Protein AF-A0A522RTT5-F1 (afdb_monomer)

Radius of gyration: 25.79 Å; Cα contacts (8 Å, |Δi|>4): 504; chains: 1; bounding box: 68×40×79 Å

pLDDT: mean 83.61, std 16.22, range [38.5, 98.62]

Secondary structure (DSSP, 8-state):
--HHHHHHHHHHHHHHHHHHHHHHTSPP---PPEEEEEEETTEEEEEEEEEEE---TTSPTT-EEEEEEEEEEEETTTEEEEEEEEPPP--PPPGGGTTSSS-TTSTTS-TT-EEEE-BS--TTTTTEEEE--EE-TT------SS-----SSS-SS-EEEEETTS-EEEEEEEEEEPTTTTSTT--EEEEEEEEEEEPTTS-EEEPSS--EEEEE-PPP-THHHHHHHHHHHHHHHHHHHHHHHHH--

Structure (mmCIF, N/CA/C/O backbone):
data_AF-A0A522RTT5-F1
#
_entry.id   AF-A0A522RTT5-F1
#
loop_
_atom_site.group_PDB
_atom_site.id
_atom_site.type_symbol
_atom_site.label_atom_id
_atom_site.label_alt_id
_atom_site.label_comp_id
_atom_site.label_asym_id
_atom_site.label_entity_id
_atom_site.label_seq_id
_atom_site.pdbx_PDB_ins_code
_atom_site.Cartn_x
_atom_site.Cartn_y
_atom_site.Cartn_z
_atom_site.occupancy
_atom_site.B_iso_or_equiv
_atom_site.auth_seq_id
_atom_site.auth_comp_id
_atom_site.auth_asym_id
_atom_site.auth_atom_id
_atom_site.pdbx_PDB_model_num
ATOM 1 N N . MET A 1 1 ? -42.731 -17.373 58.288 1.00 46.84 1 MET A N 1
ATOM 2 C CA . MET A 1 1 ? -41.532 -17.619 57.449 1.00 46.84 1 MET A CA 1
ATOM 3 C C . MET A 1 1 ? -41.269 -16.367 56.613 1.00 46.84 1 MET A C 1
ATOM 5 O O . MET A 1 1 ? -42.202 -15.828 56.041 1.00 46.84 1 MET A O 1
ATOM 9 N N . ASN A 1 2 ? -40.057 -15.819 56.685 1.00 42.41 2 ASN A N 1
ATOM 10 C CA . ASN A 1 2 ? -39.774 -14.382 56.558 1.00 42.41 2 ASN A CA 1
ATOM 11 C C . ASN A 1 2 ? -39.597 -13.925 55.087 1.00 42.41 2 ASN A C 1
ATOM 13 O O . ASN A 1 2 ? -38.572 -14.208 54.464 1.00 42.41 2 ASN A O 1
ATOM 17 N N . THR A 1 3 ? -40.577 -13.201 54.539 1.00 48.44 3 THR A N 1
ATOM 18 C CA . THR A 1 3 ? -40.687 -12.755 53.129 1.00 48.44 3 THR A CA 1
ATOM 19 C C . THR A 1 3 ? -39.472 -11.958 52.635 1.00 48.44 3 THR A C 1
ATOM 21 O O . THR A 1 3 ? -39.126 -12.010 51.457 1.00 48.44 3 THR A O 1
ATOM 24 N N . LYS A 1 4 ? -38.749 -11.291 53.547 1.00 42.38 4 LYS A N 1
ATOM 25 C CA . LYS A 1 4 ? -37.523 -10.531 53.243 1.00 42.38 4 LYS A CA 1
ATOM 26 C C . LYS A 1 4 ? -36.346 -11.405 52.785 1.00 42.38 4 LYS A C 1
ATOM 28 O O . LYS A 1 4 ? -35.563 -10.961 51.951 1.00 42.38 4 LYS A O 1
ATOM 33 N N . LYS A 1 5 ? -36.228 -12.652 53.268 1.00 38.50 5 LYS A N 1
ATOM 34 C CA . LYS A 1 5 ? -35.134 -13.562 52.860 1.00 38.50 5 LYS A CA 1
ATOM 35 C C . LYS A 1 5 ? -35.299 -14.085 51.428 1.00 38.50 5 LYS A C 1
ATOM 37 O O . LYS A 1 5 ? -34.298 -14.386 50.788 1.00 38.50 5 LYS A O 1
ATOM 42 N N . ARG A 1 6 ? -36.539 -14.149 50.924 1.00 39.19 6 ARG A N 1
ATOM 43 C CA . ARG A 1 6 ? -36.883 -14.688 49.595 1.00 39.19 6 ARG A CA 1
ATOM 44 C C . ARG A 1 6 ? -36.575 -13.706 48.455 1.00 39.19 6 ARG A C 1
ATOM 46 O O . ARG A 1 6 ? -36.166 -14.125 47.381 1.00 39.19 6 ARG A O 1
ATOM 53 N N . LEU A 1 7 ? -36.703 -12.400 48.715 1.00 41.75 7 LEU A N 1
ATOM 54 C CA . LEU A 1 7 ? -36.362 -11.343 47.753 1.00 41.75 7 LEU A CA 1
ATOM 55 C C . LEU A 1 7 ? -34.848 -11.198 47.542 1.00 41.75 7 LEU A C 1
ATOM 57 O O . LEU A 1 7 ? -34.413 -11.053 46.405 1.00 41.75 7 LEU A O 1
ATOM 61 N N . LEU A 1 8 ? -34.041 -11.285 48.609 1.00 45.03 8 LEU A N 1
ATOM 62 C CA . LEU A 1 8 ? -32.579 -11.163 48.507 1.00 45.03 8 LEU A CA 1
ATOM 63 C C . LEU A 1 8 ? -31.944 -12.300 47.689 1.00 45.03 8 LEU A C 1
ATOM 65 O O . LEU A 1 8 ? -31.009 -12.058 46.928 1.00 45.03 8 LEU A O 1
ATOM 69 N N . THR A 1 9 ? -32.474 -13.519 47.813 1.00 48.00 9 THR A N 1
ATOM 70 C CA . THR A 1 9 ? -31.978 -14.701 47.090 1.00 48.00 9 THR A CA 1
ATOM 71 C C . THR A 1 9 ? -32.324 -14.654 45.602 1.00 48.00 9 THR A C 1
ATOM 73 O O . THR A 1 9 ? -31.486 -15.011 44.780 1.00 48.00 9 THR A O 1
ATOM 76 N N . GLN A 1 10 ? -33.500 -14.138 45.225 1.00 47.88 10 GLN A N 1
ATOM 77 C CA . GLN A 1 10 ? -33.883 -14.008 43.812 1.00 47.88 10 GLN A CA 1
ATOM 78 C C . GLN A 1 10 ? -33.069 -12.947 43.057 1.00 47.88 10 GLN A C 1
ATOM 80 O O . GLN A 1 10 ? -32.668 -13.193 41.921 1.00 47.88 10 GLN A O 1
ATOM 85 N N . THR A 1 11 ? -32.754 -11.798 43.669 1.00 50.50 11 THR A N 1
ATOM 86 C CA . THR A 1 11 ? -31.884 -10.795 43.021 1.00 50.50 11 THR A CA 1
ATOM 87 C C . THR A 1 11 ? -30.430 -11.244 42.899 1.00 50.50 11 THR A C 1
ATOM 89 O O . THR A 1 11 ? -29.783 -10.889 41.919 1.00 50.50 11 THR A O 1
ATOM 92 N N . GLY A 1 12 ? -29.920 -12.033 43.851 1.00 50.78 12 GLY A N 1
ATOM 93 C CA . GLY A 1 12 ? -28.553 -12.562 43.786 1.00 50.78 12 GLY A CA 1
ATOM 94 C C . GLY A 1 12 ? -28.358 -13.551 42.635 1.00 50.78 12 GLY A C 1
ATOM 95 O O . GLY A 1 12 ? -27.368 -13.469 41.915 1.00 50.78 12 GLY A O 1
ATOM 96 N N . ILE A 1 13 ? -29.341 -14.429 42.408 1.00 57.81 13 ILE A N 1
ATOM 97 C CA . ILE A 1 13 ? -29.294 -15.430 41.330 1.00 57.81 13 ILE A CA 1
ATOM 98 C C . ILE A 1 13 ? -29.425 -14.769 39.949 1.00 57.81 13 ILE A C 1
ATOM 100 O O . ILE A 1 13 ? -28.699 -15.136 39.031 1.00 57.81 13 ILE A O 1
ATOM 104 N N . LEU A 1 14 ? -30.285 -13.755 39.800 1.00 56.12 14 LEU A N 1
ATOM 105 C CA . LEU A 1 14 ? -30.413 -13.009 38.540 1.00 56.12 14 LEU A CA 1
ATOM 106 C C . LEU A 1 14 ? -29.152 -12.196 38.207 1.00 56.12 14 LEU A C 1
ATOM 108 O O . LEU A 1 14 ? -28.750 -12.149 37.049 1.00 56.12 14 LEU A O 1
ATOM 112 N N . ALA A 1 15 ? -28.506 -11.591 39.208 1.00 57.97 15 ALA A N 1
ATOM 113 C CA . ALA A 1 15 ? -27.255 -10.858 39.011 1.00 57.97 15 ALA A CA 1
ATOM 114 C C . ALA A 1 15 ? -26.089 -11.792 38.643 1.00 57.97 15 ALA A C 1
ATOM 116 O O . ALA A 1 15 ? -25.330 -11.487 37.726 1.00 57.97 15 ALA A O 1
ATOM 117 N N . ALA A 1 16 ? -25.986 -12.951 39.303 1.00 57.47 16 ALA A N 1
ATOM 118 C CA . ALA A 1 16 ? -24.993 -13.970 38.968 1.00 57.47 16 ALA A CA 1
ATOM 119 C C . ALA A 1 16 ? -25.229 -14.566 37.569 1.00 57.47 16 ALA A C 1
ATOM 121 O O . ALA A 1 16 ? -24.279 -14.741 36.811 1.00 57.47 16 ALA A O 1
ATOM 122 N N . GLY A 1 17 ? -26.491 -14.806 37.191 1.00 61.88 17 GLY A N 1
ATOM 123 C CA . GLY A 1 17 ? -26.859 -15.266 35.849 1.00 61.88 17 GLY A CA 1
ATOM 124 C C . GLY A 1 17 ? -26.537 -14.244 34.754 1.00 61.88 17 GLY A C 1
ATOM 125 O O . GLY A 1 17 ? -26.020 -14.619 33.706 1.00 61.88 17 GLY A O 1
ATOM 126 N N . ALA A 1 18 ? -26.766 -12.952 35.011 1.00 60.31 18 ALA A N 1
ATOM 127 C CA . ALA A 1 18 ? -26.419 -11.880 34.077 1.00 60.31 18 ALA A CA 1
ATOM 128 C C . ALA A 1 18 ? -24.898 -11.710 33.910 1.00 60.31 18 ALA A C 1
ATOM 130 O O . ALA A 1 18 ? -24.432 -11.500 32.794 1.00 60.31 18 ALA A O 1
ATOM 131 N N . MET A 1 19 ? -24.116 -11.847 34.988 1.00 57.22 19 MET A N 1
ATOM 132 C CA . MET A 1 19 ? -22.649 -11.825 34.902 1.00 57.22 19 MET A CA 1
ATOM 133 C C . MET A 1 19 ? -22.103 -13.041 34.151 1.00 57.22 19 MET A C 1
ATOM 135 O O . MET A 1 19 ? -21.235 -12.886 33.299 1.00 57.22 19 MET A O 1
ATOM 139 N N . LEU A 1 20 ? -22.633 -14.240 34.408 1.00 59.06 20 LEU A N 1
ATOM 140 C CA . LEU A 1 20 ? -22.201 -15.453 33.711 1.00 59.06 20 LEU A CA 1
ATOM 141 C C . LEU A 1 20 ? -22.527 -15.390 32.209 1.00 59.06 20 LEU A C 1
ATOM 143 O O . LEU A 1 20 ? -21.695 -15.762 31.389 1.00 59.06 20 LEU A O 1
ATOM 147 N N . ALA A 1 21 ? -23.692 -14.847 31.839 1.00 57.59 21 ALA A N 1
ATOM 148 C CA . ALA A 1 21 ? -24.044 -14.597 30.442 1.00 57.59 21 ALA A CA 1
ATOM 149 C C . ALA A 1 21 ? -23.126 -13.551 29.782 1.00 57.59 21 ALA A C 1
ATOM 151 O O . ALA A 1 21 ? -22.752 -13.722 28.627 1.00 57.59 21 ALA A O 1
ATOM 152 N N . ALA A 1 22 ? -22.710 -12.510 30.514 1.00 58.12 22 ALA A N 1
ATOM 153 C CA . ALA A 1 22 ? -21.768 -11.508 30.012 1.00 58.12 22 ALA A CA 1
ATOM 154 C C . ALA A 1 22 ? -20.357 -12.078 29.768 1.00 58.12 22 ALA A C 1
ATOM 156 O O . ALA A 1 22 ? -19.702 -11.672 28.815 1.00 58.12 22 ALA A O 1
ATOM 157 N N . PHE A 1 23 ? -19.906 -13.046 30.575 1.00 56.72 23 PHE A N 1
ATOM 158 C CA . PHE A 1 23 ? -18.632 -13.741 30.348 1.00 56.72 23 PHE A CA 1
ATOM 159 C C . PHE A 1 23 ? -18.705 -14.788 29.230 1.00 56.72 23 PHE A C 1
ATOM 161 O O . PHE A 1 23 ? -17.729 -14.971 28.511 1.00 56.72 23 PHE A O 1
ATOM 168 N N . LEU A 1 24 ? -19.848 -15.459 29.056 1.00 52.97 24 LEU A N 1
ATOM 169 C CA . LEU A 1 24 ? -20.046 -16.454 27.992 1.00 52.97 24 LEU A CA 1
ATOM 170 C C . LEU A 1 24 ? -20.278 -15.824 26.609 1.00 52.97 24 LEU A C 1
ATOM 172 O O . LEU A 1 24 ? -20.058 -16.485 25.599 1.00 52.97 24 LEU A O 1
ATOM 176 N N . LEU A 1 25 ? -20.716 -14.563 26.568 1.00 51.22 25 LEU A N 1
ATOM 177 C CA . LEU A 1 25 ? -20.896 -13.768 25.348 1.00 51.22 25 LEU A CA 1
ATOM 178 C C . LEU A 1 25 ? -19.750 -12.777 25.111 1.00 51.22 25 LEU A C 1
ATOM 180 O O . LEU A 1 25 ? -19.823 -11.992 24.167 1.00 51.22 25 LEU A O 1
ATOM 184 N N . ALA A 1 26 ? -18.709 -12.789 25.951 1.00 49.72 26 ALA A N 1
ATOM 185 C CA . ALA A 1 26 ? -17.523 -11.989 25.699 1.00 49.72 26 ALA A CA 1
ATOM 186 C C . ALA A 1 26 ? -16.910 -12.460 24.368 1.00 49.72 26 ALA A C 1
ATOM 188 O O . ALA A 1 26 ? -16.594 -13.649 24.243 1.00 49.72 26 ALA A O 1
ATOM 189 N N . PRO A 1 27 ? -16.772 -11.583 23.357 1.00 50.16 27 PRO A N 1
ATOM 190 C CA . PRO A 1 27 ? -16.114 -11.963 22.121 1.00 50.16 27 PRO A CA 1
ATOM 191 C C . PRO A 1 27 ? -14.713 -12.462 22.472 1.00 50.16 27 PRO A C 1
ATOM 193 O O . PRO A 1 27 ? -13.952 -11.783 23.163 1.00 50.16 27 PRO A O 1
ATOM 196 N N . ASN A 1 28 ? -14.395 -13.685 22.043 1.00 42.06 28 ASN A N 1
ATOM 197 C CA . ASN A 1 28 ? -13.037 -14.200 22.119 1.00 42.06 28 ASN A CA 1
ATOM 198 C C . ASN A 1 28 ? -12.124 -13.154 21.474 1.00 42.06 28 ASN A C 1
ATOM 200 O O . ASN A 1 28 ? -12.340 -12.807 20.313 1.00 42.06 28 ASN A O 1
ATOM 204 N N . ALA A 1 29 ? -11.133 -12.660 22.214 1.00 42.91 29 ALA A N 1
ATOM 205 C CA . ALA A 1 29 ? -10.101 -11.770 21.701 1.00 42.91 29 ALA A CA 1
ATOM 206 C C . ALA A 1 29 ? -9.221 -12.539 20.702 1.00 42.91 29 ALA A C 1
ATOM 208 O O . ALA A 1 29 ? -8.111 -12.966 21.006 1.00 42.91 29 ALA A O 1
ATOM 209 N N . ARG A 1 30 ? -9.754 -12.793 19.508 1.00 45.84 30 ARG A N 1
ATOM 210 C CA . ARG A 1 30 ? -8.944 -13.022 18.319 1.00 45.84 30 ARG A CA 1
ATOM 211 C C . ARG A 1 30 ? -8.537 -11.632 17.845 1.00 45.84 30 ARG A C 1
ATOM 213 O O . ARG A 1 30 ? -9.365 -10.725 17.882 1.00 45.84 30 ARG A O 1
ATOM 220 N N . ALA A 1 31 ? -7.279 -11.454 17.450 1.00 54.09 31 ALA A N 1
ATOM 221 C CA . ALA A 1 31 ? -6.892 -10.273 16.691 1.00 54.09 31 ALA A CA 1
ATOM 222 C C . ALA A 1 31 ? -7.813 -10.230 15.467 1.00 54.09 31 ALA A C 1
ATOM 224 O O . ALA A 1 31 ? -7.735 -11.108 14.606 1.00 54.09 31 ALA A O 1
ATOM 225 N N . ASN A 1 32 ? -8.788 -9.320 15.473 1.00 65.19 32 ASN A N 1
ATOM 226 C CA . ASN A 1 32 ? -9.658 -9.159 14.324 1.00 65.19 32 ASN A CA 1
ATOM 227 C C . ASN A 1 32 ? -8.769 -8.710 13.163 1.00 65.19 32 ASN A C 1
ATOM 229 O O . ASN A 1 32 ? -7.910 -7.850 13.378 1.00 65.19 32 ASN A O 1
ATOM 233 N N . PRO A 1 33 ? -8.937 -9.293 11.966 1.00 82.88 33 PRO A N 1
ATOM 234 C CA . PRO A 1 33 ? -8.245 -8.780 10.801 1.00 82.88 33 PRO A CA 1
ATOM 235 C C . PRO A 1 33 ? -8.585 -7.297 10.643 1.00 82.88 33 PRO A C 1
ATOM 237 O O . PRO A 1 33 ? -9.730 -6.892 10.860 1.00 82.88 33 PRO A O 1
ATOM 240 N N . VAL A 1 34 ? -7.582 -6.493 10.305 1.00 90.50 34 VAL A N 1
ATOM 241 C CA . VAL A 1 34 ? -7.786 -5.070 10.036 1.00 90.50 34 VAL A CA 1
ATOM 242 C C . VAL A 1 34 ? -8.423 -4.961 8.663 1.00 90.50 34 VAL A C 1
ATOM 244 O O . VAL A 1 34 ? -7.846 -5.411 7.680 1.00 90.50 34 VAL A O 1
ATOM 247 N N . GLU A 1 35 ? -9.622 -4.401 8.582 1.00 92.75 35 GLU A N 1
ATOM 248 C CA . GLU A 1 35 ? -10.245 -4.131 7.292 1.00 92.75 35 GLU A CA 1
ATOM 249 C C . GLU A 1 35 ? -9.688 -2.829 6.718 1.00 92.75 35 GLU A C 1
ATOM 251 O O . GLU A 1 35 ? -9.657 -1.811 7.401 1.00 92.75 35 GLU A O 1
ATOM 256 N N . ILE A 1 36 ? -9.266 -2.850 5.458 1.00 93.88 36 ILE A N 1
ATOM 257 C CA . ILE A 1 36 ? -8.947 -1.658 4.681 1.00 93.88 36 ILE A CA 1
ATOM 258 C C . ILE A 1 36 ? -9.857 -1.622 3.457 1.00 93.88 36 ILE A C 1
ATOM 260 O O . ILE A 1 36 ? -9.809 -2.496 2.593 1.00 93.88 36 ILE A O 1
ATOM 264 N N . GLY A 1 37 ? -10.724 -0.617 3.402 1.00 95.88 37 GLY A N 1
ATOM 265 C CA . GLY A 1 37 ? -11.511 -0.289 2.218 1.00 95.88 37 GLY A CA 1
ATOM 266 C C . GLY A 1 37 ? -10.756 0.724 1.372 1.00 95.88 37 GLY A C 1
ATOM 267 O O . GLY A 1 37 ? -10.159 1.651 1.920 1.00 95.88 37 GLY A O 1
ATOM 268 N N . PHE A 1 38 ? -10.783 0.569 0.051 1.00 95.94 38 PHE A N 1
ATOM 269 C CA . PHE A 1 38 ? -10.093 1.482 -0.852 1.00 95.94 38 PHE A CA 1
ATOM 270 C C . PHE A 1 38 ? -10.874 1.741 -2.144 1.00 95.94 38 PHE A C 1
ATOM 272 O O . PHE A 1 38 ? -11.612 0.894 -2.656 1.00 95.94 38 PHE A O 1
ATOM 279 N N . ASN A 1 39 ? -10.720 2.952 -2.672 1.00 95.81 39 ASN A N 1
ATOM 280 C CA . ASN A 1 39 ? -11.389 3.412 -3.885 1.00 95.81 39 ASN A CA 1
ATOM 281 C C . ASN A 1 39 ? -10.510 4.431 -4.609 1.00 95.81 39 ASN A C 1
ATOM 283 O O . ASN A 1 39 ? -10.116 5.435 -4.017 1.00 95.81 39 ASN A O 1
ATOM 287 N N . GLY A 1 40 ? -10.220 4.182 -5.881 1.00 92.75 40 GLY A N 1
ATOM 288 C CA . GLY A 1 40 ? -9.425 5.067 -6.717 1.00 92.75 40 GLY A CA 1
ATOM 289 C C . GLY A 1 40 ? -9.674 4.837 -8.200 1.00 92.75 40 GLY A C 1
ATOM 290 O O . GLY A 1 40 ? -10.521 4.037 -8.601 1.00 92.75 40 GLY A O 1
ATOM 291 N N . ALA A 1 41 ? -8.902 5.525 -9.034 1.00 87.69 41 ALA A N 1
ATOM 292 C CA . ALA A 1 41 ? -9.025 5.388 -10.485 1.00 87.69 41 ALA A CA 1
ATOM 293 C C . ALA A 1 41 ? -8.637 3.986 -10.988 1.00 87.69 41 ALA A C 1
ATOM 295 O O . ALA A 1 41 ? -9.196 3.517 -11.977 1.00 87.69 41 ALA A O 1
ATOM 296 N N . GLY A 1 42 ? -7.720 3.310 -10.287 1.00 89.50 42 GLY A N 1
ATOM 297 C CA . GLY A 1 42 ? -7.319 1.932 -10.581 1.00 89.50 42 GLY A CA 1
ATOM 298 C C . GLY A 1 42 ? -8.395 0.886 -10.272 1.00 89.50 42 GLY A C 1
ATOM 299 O O . GLY A 1 42 ? -8.347 -0.211 -10.831 1.00 89.50 42 GLY A O 1
ATOM 300 N N . GLY A 1 43 ? -9.382 1.218 -9.432 1.00 95.25 43 GLY A N 1
ATOM 301 C CA . GLY A 1 43 ? -10.464 0.325 -9.030 1.00 95.25 43 GLY A CA 1
ATOM 302 C C . GLY A 1 43 ? -10.939 0.553 -7.597 1.00 95.25 43 GLY A C 1
ATOM 303 O O . GLY A 1 43 ? -10.547 1.500 -6.914 1.00 95.25 43 GLY A O 1
ATOM 304 N N . THR A 1 44 ? -11.804 -0.340 -7.131 1.00 97.31 44 THR A N 1
ATOM 305 C CA . THR A 1 44 ? -12.363 -0.318 -5.777 1.00 97.31 44 THR A CA 1
ATOM 306 C C . THR A 1 44 ? -12.266 -1.691 -5.138 1.00 97.31 44 THR A C 1
ATOM 308 O O . THR A 1 44 ? -12.237 -2.713 -5.823 1.00 97.31 44 THR A O 1
ATOM 311 N N . GLY A 1 45 ? -12.203 -1.739 -3.814 1.00 96.94 45 GLY A N 1
ATOM 312 C CA . GLY A 1 45 ? -12.098 -3.007 -3.117 1.00 96.94 45 GLY A CA 1
ATOM 313 C C . GLY A 1 45 ? -12.037 -2.867 -1.610 1.00 96.94 45 GLY A C 1
ATOM 314 O O . GLY A 1 45 ? -12.124 -1.776 -1.047 1.00 96.94 45 GLY A O 1
ATOM 315 N N . HIS A 1 46 ? -11.909 -4.017 -0.967 1.00 96.94 46 HIS A N 1
ATOM 316 C CA . HIS A 1 46 ? -11.627 -4.120 0.455 1.00 96.94 46 HIS A CA 1
ATOM 317 C C . HIS A 1 46 ? -10.724 -5.324 0.703 1.00 96.94 46 HIS A C 1
ATOM 319 O O . HIS A 1 46 ? -10.851 -6.352 0.027 1.00 96.94 46 HIS A O 1
ATOM 325 N N . ALA A 1 47 ? -9.844 -5.205 1.691 1.00 96.94 47 ALA A N 1
ATOM 326 C CA . ALA A 1 47 ? -8.984 -6.280 2.156 1.00 96.94 47 ALA A CA 1
ATOM 327 C C . ALA A 1 47 ? -9.068 -6.416 3.679 1.00 96.94 47 ALA A C 1
ATOM 329 O O . ALA A 1 47 ? -8.986 -5.443 4.418 1.00 96.94 47 ALA A O 1
ATOM 330 N N . LEU A 1 48 ? -9.210 -7.649 4.146 1.00 96.06 48 LEU A N 1
ATOM 331 C CA . LEU A 1 48 ? -9.041 -8.066 5.527 1.00 96.06 48 LEU A CA 1
ATOM 332 C C . LEU A 1 48 ? -7.584 -8.479 5.716 1.00 96.06 48 LEU A C 1
ATOM 334 O O . LEU A 1 48 ? -7.158 -9.512 5.193 1.00 96.06 48 LEU A O 1
ATOM 338 N N . LEU A 1 49 ? -6.834 -7.664 6.447 1.00 95.38 49 LEU A N 1
ATOM 339 C CA . LEU A 1 49 ? -5.410 -7.820 6.698 1.00 95.38 49 LEU A CA 1
ATOM 340 C C . LEU A 1 49 ? -5.180 -8.662 7.951 1.00 95.38 49 LEU A C 1
ATOM 342 O O . LEU A 1 49 ? -5.665 -8.345 9.040 1.00 95.38 49 LEU A O 1
ATOM 346 N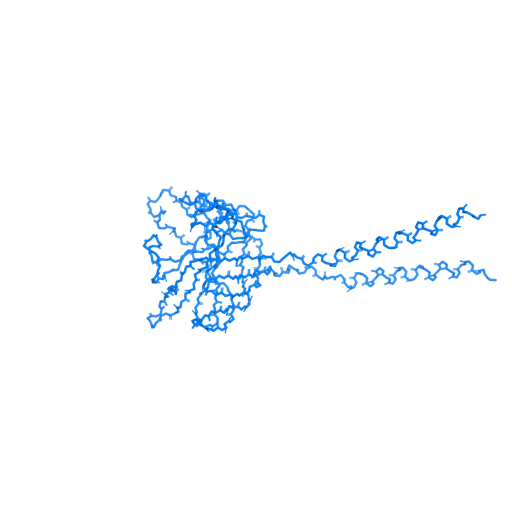 N . ASN A 1 50 ? -4.388 -9.718 7.812 1.00 94.69 50 ASN A N 1
ATOM 347 C CA . ASN A 1 50 ? -3.849 -10.459 8.942 1.00 94.69 50 ASN A CA 1
ATOM 348 C C . ASN A 1 50 ? -2.542 -9.799 9.392 1.00 94.69 50 ASN A C 1
ATOM 350 O O . ASN A 1 50 ? -1.462 -10.167 8.925 1.00 94.69 50 ASN A O 1
ATOM 354 N N . VAL A 1 51 ? -2.661 -8.807 10.271 1.00 93.44 51 VAL A N 1
ATOM 355 C CA . VAL A 1 51 ? -1.519 -8.079 10.831 1.00 93.44 51 VAL A CA 1
ATOM 356 C C . VAL A 1 51 ? -0.977 -8.763 12.082 1.00 93.44 51 VAL A C 1
ATOM 358 O O . VAL A 1 51 ? -1.728 -9.195 12.959 1.00 93.44 51 VAL A O 1
ATOM 361 N N . VAL A 1 52 ? 0.345 -8.841 12.182 1.00 92.06 52 VAL A N 1
ATOM 362 C CA . VAL A 1 52 ? 1.065 -9.345 13.358 1.00 92.06 52 VAL A CA 1
ATOM 363 C C . VAL A 1 52 ? 2.113 -8.321 13.793 1.00 92.06 52 VAL A C 1
ATOM 365 O O . VAL A 1 52 ? 2.489 -7.470 12.989 1.00 92.06 52 VAL A O 1
ATOM 368 N N . PRO A 1 53 ? 2.601 -8.361 15.044 1.00 92.06 53 PRO A N 1
ATOM 369 C CA . PRO A 1 53 ? 3.760 -7.558 15.419 1.00 92.06 53 PRO A CA 1
ATOM 370 C C . PRO A 1 53 ? 4.924 -7.831 14.463 1.00 92.06 53 PRO A C 1
ATOM 372 O O . PRO A 1 53 ? 5.251 -9.000 14.239 1.00 92.06 53 PRO A O 1
ATOM 375 N N . ASP A 1 54 ? 5.530 -6.782 13.904 1.00 93.31 54 ASP A N 1
ATOM 376 C CA . ASP A 1 54 ? 6.746 -6.968 13.122 1.00 93.31 54 ASP A CA 1
ATOM 377 C C . ASP A 1 54 ? 7.933 -7.275 14.051 1.00 93.31 54 ASP A C 1
ATOM 379 O O . ASP A 1 54 ? 8.063 -6.741 15.156 1.00 93.31 54 ASP A O 1
ATOM 383 N N . THR A 1 55 ? 8.778 -8.201 13.609 1.00 91.88 55 THR A N 1
ATOM 384 C CA . THR A 1 55 ? 9.985 -8.634 14.325 1.00 91.88 55 THR A CA 1
ATOM 385 C C . THR A 1 55 ? 11.240 -8.470 13.471 1.00 91.88 55 THR A C 1
ATOM 387 O O . THR A 1 55 ? 12.284 -9.042 13.795 1.00 91.88 55 THR A O 1
ATOM 390 N N . THR A 1 56 ? 11.143 -7.758 12.350 1.00 92.50 56 THR A N 1
ATOM 391 C CA . THR A 1 56 ? 12.219 -7.623 11.372 1.00 92.50 56 THR A CA 1
ATOM 392 C C . THR A 1 56 ? 13.172 -6.528 11.841 1.00 92.50 56 THR A C 1
ATOM 394 O O . THR A 1 56 ? 12.818 -5.360 11.976 1.00 92.50 56 THR A O 1
ATOM 397 N N . ALA A 1 57 ? 14.419 -6.899 12.134 1.00 89.50 57 ALA A N 1
ATOM 398 C CA . ALA A 1 57 ? 15.411 -5.927 12.577 1.00 89.50 57 ALA A CA 1
ATOM 399 C C . ALA A 1 57 ? 15.718 -4.923 11.452 1.00 89.50 57 ALA A C 1
ATOM 401 O O . ALA A 1 57 ? 16.172 -5.323 10.383 1.00 89.50 57 ALA A O 1
ATOM 402 N N . GLY A 1 58 ? 15.511 -3.633 11.725 1.00 88.31 58 GLY A N 1
ATOM 403 C CA . GLY A 1 58 ? 15.712 -2.544 10.763 1.00 88.31 58 GLY A CA 1
ATOM 404 C C . GLY A 1 58 ? 14.415 -1.979 10.182 1.00 88.31 58 GLY A C 1
ATOM 405 O O . GLY A 1 58 ? 14.459 -0.923 9.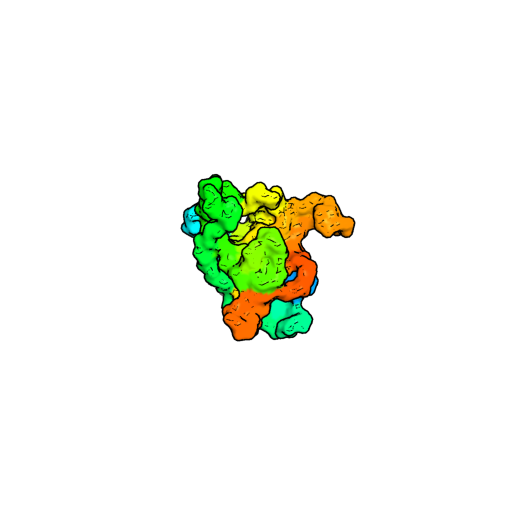560 1.00 88.31 58 GLY A O 1
ATOM 406 N N . ASP A 1 59 ? 13.264 -2.607 10.432 1.00 92.81 59 ASP A N 1
ATOM 407 C CA . ASP A 1 59 ? 11.979 -1.971 10.147 1.00 92.81 59 ASP A CA 1
ATOM 408 C C . ASP A 1 59 ? 11.664 -0.858 11.160 1.00 92.81 59 ASP A C 1
ATOM 410 O O . ASP A 1 59 ? 12.127 -0.901 12.311 1.00 92.81 59 ASP A O 1
ATOM 414 N N . PRO A 1 60 ? 10.886 0.166 10.761 1.00 91.88 60 PRO A N 1
ATOM 415 C CA . PRO A 1 60 ? 10.538 1.255 11.656 1.00 91.88 60 PRO A CA 1
ATOM 416 C C . PRO A 1 60 ? 9.769 0.780 12.894 1.00 91.88 60 PRO A C 1
ATOM 418 O O . PRO A 1 60 ? 8.866 -0.054 12.829 1.00 91.88 60 PRO A O 1
ATOM 421 N N . SER A 1 61 ? 10.089 1.370 14.046 1.00 89.62 61 SER A N 1
ATOM 422 C CA . SER A 1 61 ? 9.399 1.072 15.304 1.00 89.62 61 SER A CA 1
ATOM 423 C C . SER A 1 61 ? 7.894 1.326 15.188 1.00 89.62 61 SER A C 1
ATOM 425 O O . SER A 1 61 ? 7.477 2.384 14.723 1.00 89.62 61 SER A O 1
ATOM 427 N N . GLY A 1 62 ? 7.085 0.393 15.693 1.00 87.38 62 GLY A N 1
ATOM 428 C CA . GLY A 1 62 ? 5.623 0.471 15.620 1.00 87.38 62 GLY A CA 1
ATOM 429 C C . GLY A 1 62 ? 5.026 -0.100 14.332 1.00 87.38 62 GLY A C 1
ATOM 430 O O . GLY A 1 62 ? 3.803 -0.166 14.232 1.00 87.38 62 GLY A O 1
ATOM 431 N N . ALA A 1 63 ? 5.856 -0.560 13.388 1.00 93.00 63 ALA A N 1
ATOM 432 C CA . ALA A 1 63 ? 5.384 -1.333 12.250 1.00 93.00 63 ALA A CA 1
ATOM 433 C C . ALA A 1 63 ? 4.728 -2.649 12.701 1.00 93.00 63 ALA A C 1
ATOM 435 O O . ALA A 1 63 ? 5.149 -3.322 13.649 1.00 93.00 63 ALA A O 1
ATOM 436 N N . GLN A 1 64 ? 3.682 -3.022 11.981 1.00 95.56 64 GLN A N 1
ATOM 437 C CA . GLN A 1 64 ? 3.054 -4.330 12.019 1.00 95.56 64 GLN A CA 1
ATOM 438 C C . GLN A 1 64 ? 3.234 -4.969 10.649 1.00 95.56 64 GLN A C 1
ATOM 440 O O . GLN A 1 64 ? 3.167 -4.293 9.629 1.00 95.56 64 GLN A O 1
ATOM 445 N N . LEU A 1 65 ? 3.428 -6.278 10.616 1.00 95.50 65 LEU A N 1
ATOM 446 C CA . LEU A 1 65 ? 3.599 -7.012 9.375 1.00 95.50 65 LEU A CA 1
ATOM 447 C C . LEU A 1 65 ? 2.253 -7.527 8.872 1.00 95.50 65 LEU A C 1
ATOM 449 O O . LEU A 1 65 ? 1.550 -8.239 9.598 1.00 95.50 65 LEU A O 1
ATOM 453 N N . VAL A 1 66 ? 1.918 -7.242 7.614 1.00 96.56 66 VAL A N 1
ATOM 454 C CA . VAL A 1 66 ? 0.792 -7.872 6.920 1.00 96.56 66 VAL A CA 1
ATOM 455 C C . VAL A 1 66 ? 1.221 -9.263 6.443 1.00 96.56 66 VAL A C 1
ATOM 457 O O . VAL A 1 66 ? 1.852 -9.430 5.409 1.00 96.56 66 VAL A O 1
ATOM 460 N N . MET A 1 67 ? 0.859 -10.303 7.195 1.00 93.69 67 MET A N 1
ATOM 461 C CA . MET A 1 67 ? 1.223 -11.697 6.879 1.00 93.69 67 MET A CA 1
ATOM 462 C C . MET A 1 67 ? 0.318 -12.350 5.832 1.00 93.69 67 MET A C 1
ATOM 464 O O . MET A 1 67 ? 0.589 -13.450 5.351 1.00 93.69 67 MET A O 1
ATOM 468 N N . GLY A 1 68 ? -0.816 -11.725 5.541 1.00 96.00 68 GLY A N 1
ATOM 469 C CA . GLY A 1 68 ? -1.808 -12.241 4.617 1.00 96.00 68 GLY A CA 1
ATOM 470 C C . GLY A 1 68 ? -2.964 -11.272 4.467 1.00 96.00 68 GLY A C 1
ATOM 471 O O . GLY A 1 68 ? -3.209 -10.434 5.334 1.00 96.00 68 GLY A O 1
ATOM 472 N N . ALA A 1 69 ? -3.691 -11.417 3.370 1.00 97.50 69 ALA A N 1
ATOM 473 C CA . ALA A 1 69 ? -4.862 -10.617 3.077 1.00 97.50 69 ALA A CA 1
ATOM 474 C C . ALA A 1 69 ? -5.924 -11.473 2.390 1.00 97.50 69 ALA A C 1
ATOM 476 O O . ALA A 1 69 ? -5.612 -12.431 1.684 1.00 97.50 69 ALA A O 1
ATOM 477 N N . SER A 1 70 ? -7.187 -11.120 2.591 1.00 97.94 70 SER A N 1
ATOM 478 C CA . SER A 1 70 ? -8.308 -11.694 1.846 1.00 97.94 70 SER A CA 1
ATOM 479 C C . SER A 1 70 ? -9.338 -10.615 1.560 1.00 97.94 70 SER A C 1
ATOM 481 O O . SER A 1 70 ? -9.446 -9.669 2.328 1.00 97.94 70 SER A O 1
ATOM 483 N N . GLY A 1 71 ? -10.092 -10.720 0.472 1.00 97.62 71 GLY A N 1
ATOM 484 C CA . GLY A 1 71 ? -11.084 -9.697 0.148 1.00 97.62 71 GLY A CA 1
ATOM 485 C C . GLY A 1 71 ? -11.456 -9.681 -1.321 1.00 97.62 71 GLY A C 1
ATOM 486 O O . GLY A 1 71 ? -11.398 -10.709 -2.001 1.00 97.62 71 GLY A O 1
ATOM 487 N N . SER A 1 72 ? -11.826 -8.507 -1.821 1.00 98.19 72 SER A N 1
ATOM 488 C CA . SER A 1 72 ? -12.210 -8.329 -3.220 1.00 98.19 72 SER A CA 1
ATOM 489 C C . SER A 1 72 ? -11.646 -7.044 -3.797 1.00 98.19 72 SER A C 1
ATOM 491 O O . SER A 1 72 ? -11.536 -6.029 -3.112 1.00 98.19 72 SER A O 1
ATOM 493 N N . PHE A 1 73 ? -11.329 -7.110 -5.080 1.00 98.31 73 PHE A N 1
ATOM 494 C CA . PHE A 1 73 ? -10.920 -5.989 -5.898 1.00 98.31 73 PHE A CA 1
ATOM 495 C C . PHE A 1 73 ? -11.758 -5.985 -7.171 1.00 98.31 73 PHE A C 1
ATOM 497 O O . PHE A 1 73 ? -12.045 -7.040 -7.736 1.00 98.31 73 PHE A O 1
ATOM 504 N N . SER A 1 74 ? -12.162 -4.807 -7.624 1.00 97.50 74 SER A N 1
ATOM 505 C CA . SER A 1 74 ? -12.917 -4.646 -8.851 1.00 97.50 74 SER A CA 1
ATOM 506 C C . SER A 1 74 ? -12.427 -3.449 -9.643 1.00 97.50 74 SER A C 1
ATOM 508 O O . SER A 1 74 ? -12.349 -2.334 -9.129 1.00 97.50 74 SER A O 1
ATOM 510 N N . ASN A 1 75 ? -12.180 -3.657 -10.932 1.00 95.81 75 ASN A N 1
ATOM 511 C CA . ASN A 1 75 ? -11.945 -2.573 -11.878 1.00 95.81 75 ASN A CA 1
ATOM 512 C C . ASN A 1 75 ? -12.496 -2.919 -13.268 1.00 95.81 75 ASN A C 1
ATOM 514 O O . ASN A 1 75 ? -13.075 -3.985 -13.484 1.00 95.81 75 ASN A O 1
ATOM 518 N N . SER A 1 76 ? -12.353 -1.993 -14.214 1.00 94.00 76 SER A N 1
ATOM 519 C CA . SER A 1 76 ? -12.830 -2.174 -15.588 1.00 94.00 76 SER A CA 1
ATOM 520 C C . SER A 1 76 ? -12.036 -3.216 -16.381 1.00 94.00 76 SER A C 1
ATOM 522 O O . SER A 1 76 ? -12.594 -3.811 -17.297 1.00 94.00 76 SER A O 1
ATOM 524 N N . ALA A 1 77 ? -10.763 -3.444 -16.042 1.00 93.69 77 ALA A N 1
ATOM 525 C CA . ALA A 1 77 ? -9.889 -4.372 -16.757 1.00 93.69 77 ALA A CA 1
ATOM 526 C C . ALA A 1 77 ? -10.109 -5.837 -16.341 1.00 93.69 77 ALA A C 1
ATOM 528 O O . ALA A 1 77 ? -10.141 -6.725 -17.187 1.00 93.69 77 ALA A O 1
ATOM 529 N N . PHE A 1 78 ? -10.275 -6.097 -15.044 1.00 94.75 78 PHE A N 1
ATOM 530 C CA . PHE A 1 78 ? -10.338 -7.444 -14.470 1.00 94.75 78 PHE A CA 1
ATOM 531 C C . PHE A 1 78 ? -11.755 -7.874 -14.072 1.00 94.75 78 PHE A C 1
ATOM 533 O O . PHE A 1 78 ? -11.970 -9.045 -13.761 1.00 94.75 78 PHE A O 1
ATOM 540 N N . GLY A 1 79 ? -12.728 -6.957 -14.059 1.00 95.88 79 GLY A N 1
ATOM 541 C CA . GLY A 1 79 ? -13.999 -7.198 -13.377 1.00 95.88 79 GLY A CA 1
ATOM 542 C C . GLY A 1 79 ? -13.769 -7.353 -11.872 1.00 95.88 79 GLY A C 1
ATOM 543 O O . GLY A 1 79 ? -12.839 -6.761 -11.331 1.00 95.88 79 GLY A O 1
ATOM 544 N N . THR A 1 80 ? -14.604 -8.140 -11.191 1.00 97.94 80 THR A N 1
ATOM 545 C CA . THR A 1 80 ? -14.426 -8.439 -9.762 1.00 97.94 80 THR A CA 1
ATOM 546 C C . THR A 1 80 ? -13.594 -9.704 -9.575 1.00 97.94 80 THR A C 1
ATOM 548 O O . THR A 1 80 ? -13.976 -10.782 -10.030 1.00 97.94 80 THR A O 1
ATOM 551 N N . VAL A 1 81 ? -12.487 -9.578 -8.851 1.00 98.38 81 VAL A N 1
ATOM 552 C CA . VAL A 1 81 ? -11.559 -10.657 -8.505 1.00 98.38 81 VAL A CA 1
ATOM 553 C C . VAL A 1 81 ? -11.341 -10.704 -6.993 1.00 98.38 81 VAL A C 1
ATOM 555 O O . VAL A 1 81 ? -11.478 -9.703 -6.290 1.00 98.38 81 VAL A O 1
ATOM 558 N N . SER A 1 82 ? -10.999 -11.877 -6.464 1.00 98.50 82 SER A N 1
ATOM 559 C CA . SER A 1 82 ? -10.666 -12.022 -5.044 1.00 98.50 82 SER A CA 1
ATOM 560 C C . SER A 1 82 ? -9.219 -11.626 -4.766 1.00 98.50 82 SER A C 1
ATOM 562 O O . SER A 1 82 ? -8.327 -11.967 -5.545 1.00 98.50 82 SER A O 1
ATOM 564 N N . ILE A 1 83 ? -8.995 -10.980 -3.621 1.00 98.62 83 ILE A N 1
ATOM 565 C CA . ILE A 1 83 ? -7.675 -10.866 -2.993 1.00 98.62 83 ILE A CA 1
ATOM 566 C C . ILE A 1 83 ? -7.427 -12.170 -2.237 1.00 98.62 83 ILE A C 1
ATOM 568 O O . ILE A 1 83 ? -8.258 -12.582 -1.424 1.00 98.62 83 ILE A O 1
ATOM 572 N N . THR A 1 84 ? -6.308 -12.831 -2.523 1.00 98.25 84 THR A N 1
ATOM 573 C CA . THR A 1 84 ? -5.991 -14.175 -2.009 1.00 98.25 84 THR A CA 1
ATOM 574 C C . THR A 1 84 ? -4.798 -14.201 -1.061 1.00 98.25 84 THR A C 1
ATOM 576 O O . THR A 1 84 ? -4.498 -15.249 -0.492 1.00 98.25 84 THR A O 1
ATOM 579 N N . GLY A 1 85 ? -4.091 -13.084 -0.913 1.00 98.06 85 GLY A N 1
ATOM 580 C CA . GLY A 1 85 ? -2.925 -12.978 -0.048 1.00 98.06 85 GLY A CA 1
ATOM 581 C C . GLY A 1 85 ? -2.159 -11.687 -0.283 1.00 98.06 85 GLY A C 1
ATOM 582 O O . GLY A 1 85 ? -2.652 -10.767 -0.937 1.00 98.06 85 GLY A O 1
ATOM 583 N N . VAL A 1 86 ? -0.930 -11.667 0.217 1.00 97.88 86 VAL A N 1
ATOM 584 C CA . VAL A 1 86 ? 0.076 -10.649 -0.097 1.00 97.88 86 VAL A CA 1
ATOM 585 C C . VAL A 1 86 ? 1.236 -11.299 -0.840 1.00 97.88 86 VAL A C 1
ATOM 587 O O . VAL A 1 86 ? 1.489 -12.501 -0.697 1.00 97.88 86 VAL A O 1
ATOM 590 N N . ARG A 1 87 ? 1.909 -10.522 -1.681 1.00 96.94 87 ARG A N 1
ATOM 591 C CA . ARG A 1 87 ? 3.139 -10.934 -2.343 1.00 96.94 87 ARG A CA 1
ATOM 592 C C . ARG A 1 87 ? 4.209 -11.141 -1.274 1.00 96.94 87 ARG A C 1
ATOM 594 O O . ARG A 1 87 ? 4.326 -10.360 -0.350 1.00 96.94 87 ARG A O 1
ATOM 601 N N . ALA A 1 88 ? 5.015 -12.190 -1.394 1.00 95.00 88 ALA A N 1
ATOM 602 C CA . ALA A 1 88 ? 6.124 -12.367 -0.465 1.00 95.00 88 ALA A CA 1
ATOM 603 C C . ALA A 1 88 ? 7.171 -11.254 -0.651 1.00 95.00 88 ALA A C 1
ATOM 605 O O . ALA A 1 88 ? 7.640 -11.029 -1.772 1.00 95.00 88 ALA A O 1
ATOM 606 N N . ARG A 1 89 ? 7.564 -10.609 0.450 1.00 94.25 89 ARG A N 1
ATOM 607 C CA . ARG A 1 89 ? 8.728 -9.713 0.526 1.00 94.25 89 ARG A CA 1
ATOM 608 C C . ARG A 1 89 ? 9.999 -10.407 0.030 1.00 94.25 89 ARG A C 1
ATOM 610 O O . ARG A 1 89 ? 10.171 -11.613 0.236 1.00 94.25 89 ARG A O 1
ATOM 617 N N . ASN A 1 90 ? 10.896 -9.655 -0.602 1.00 93.38 90 ASN A N 1
ATOM 618 C CA . ASN A 1 90 ? 12.169 -10.162 -1.119 1.00 93.38 90 ASN A CA 1
ATOM 619 C C . ASN A 1 90 ? 13.414 -9.448 -0.575 1.00 93.38 90 ASN A C 1
ATOM 621 O O . ASN A 1 90 ? 14.510 -9.848 -0.964 1.00 93.38 90 ASN A O 1
ATOM 625 N N . PHE A 1 91 ? 13.261 -8.486 0.347 1.00 90.50 91 PHE A N 1
ATOM 626 C CA . PHE A 1 91 ? 14.379 -7.796 1.011 1.00 90.50 91 PHE A CA 1
ATOM 627 C C . PHE A 1 91 ? 15.372 -7.221 -0.010 1.00 90.50 91 PHE A C 1
ATOM 629 O O . PHE A 1 91 ? 16.585 -7.428 0.077 1.00 90.50 91 PHE A O 1
ATOM 636 N N . ALA A 1 92 ? 14.826 -6.586 -1.048 1.00 87.25 92 ALA A N 1
ATOM 637 C CA . ALA A 1 92 ? 15.604 -6.006 -2.125 1.00 87.25 92 ALA A CA 1
ATOM 638 C C . ALA A 1 92 ? 16.491 -4.868 -1.603 1.00 87.25 92 ALA A C 1
ATOM 640 O O . ALA A 1 92 ? 16.213 -4.233 -0.588 1.00 87.25 92 ALA A O 1
ATOM 641 N N . THR A 1 93 ? 17.553 -4.571 -2.343 1.00 81.38 93 THR A N 1
ATOM 642 C CA . THR A 1 93 ? 18.291 -3.324 -2.153 1.00 81.38 93 THR A CA 1
ATOM 643 C C . THR A 1 93 ? 17.651 -2.263 -3.044 1.00 81.38 93 THR A C 1
ATOM 645 O O . THR A 1 93 ? 17.572 -2.493 -4.256 1.00 81.38 93 THR A O 1
ATOM 648 N N . PRO A 1 94 ? 17.192 -1.123 -2.498 1.00 74.81 94 PRO A N 1
ATOM 649 C CA . PRO A 1 94 ? 16.706 -0.027 -3.324 1.00 74.81 94 PRO A CA 1
ATOM 650 C C . PRO A 1 94 ? 17.769 0.410 -4.349 1.00 74.81 94 PRO A C 1
ATOM 652 O O . PRO A 1 94 ? 18.975 0.291 -4.119 1.00 74.81 94 PRO A O 1
ATOM 655 N N . PHE A 1 95 ? 17.341 0.858 -5.528 1.00 68.12 95 PHE A N 1
ATOM 656 C CA . PHE A 1 95 ? 18.266 1.126 -6.638 1.00 68.12 95 PHE A CA 1
ATOM 657 C C . PHE A 1 95 ? 19.185 2.325 -6.359 1.00 68.12 95 PHE A C 1
ATOM 659 O O . PHE A 1 95 ? 20.384 2.289 -6.620 1.00 68.12 95 PHE A O 1
ATOM 666 N N . ASP A 1 96 ? 18.616 3.359 -5.765 1.00 60.94 96 ASP A N 1
ATOM 667 C CA . ASP A 1 96 ? 19.252 4.544 -5.188 1.00 60.94 96 ASP A CA 1
ATOM 668 C C . ASP A 1 96 ? 20.185 4.241 -4.006 1.00 60.94 96 ASP A C 1
ATOM 670 O O . ASP A 1 96 ? 20.961 5.090 -3.580 1.00 60.94 96 ASP A O 1
ATOM 674 N N . VAL A 1 97 ? 20.145 3.008 -3.507 1.00 60.41 97 VAL A N 1
ATOM 675 C CA . VAL A 1 97 ? 20.999 2.496 -2.438 1.00 60.41 97 VAL A CA 1
ATOM 676 C C . VAL A 1 97 ? 22.139 1.621 -2.987 1.00 60.41 97 VAL A C 1
ATOM 678 O O . VAL A 1 97 ? 23.096 1.300 -2.280 1.00 60.41 97 VAL A O 1
ATOM 681 N N . ALA A 1 98 ? 22.104 1.278 -4.280 1.00 60.25 98 ALA A N 1
ATOM 682 C CA . ALA A 1 98 ? 23.116 0.451 -4.937 1.00 60.25 98 ALA A CA 1
ATOM 683 C C . ALA A 1 98 ? 24.504 1.118 -5.031 1.00 60.25 98 ALA A C 1
ATOM 685 O O . ALA A 1 98 ? 25.499 0.424 -5.247 1.00 60.25 98 ALA A O 1
ATOM 686 N N . ASP A 1 99 ? 24.592 2.438 -4.845 1.00 65.44 99 ASP A N 1
ATOM 687 C CA . ASP A 1 99 ? 25.862 3.172 -4.761 1.00 65.44 99 ASP A CA 1
ATOM 688 C C . ASP A 1 99 ? 26.567 3.029 -3.393 1.00 65.44 99 ASP A C 1
ATOM 690 O O . ASP A 1 99 ? 27.713 3.456 -3.235 1.00 65.44 99 ASP A O 1
ATOM 694 N N . GLY A 1 100 ? 25.913 2.369 -2.427 1.00 61.50 100 GLY A N 1
ATOM 695 C CA . GLY A 1 100 ? 26.437 2.077 -1.094 1.00 61.50 100 GLY A CA 1
ATOM 696 C C . GLY A 1 100 ? 26.275 3.208 -0.078 1.00 61.50 100 GLY A C 1
ATOM 697 O O . GLY A 1 100 ? 26.792 3.086 1.034 1.00 61.50 100 GLY A O 1
ATOM 698 N N . THR A 1 101 ? 25.578 4.295 -0.426 1.00 64.25 101 THR A N 1
ATOM 699 C CA . THR A 1 101 ? 25.370 5.442 0.477 1.00 64.25 101 THR A CA 1
ATOM 700 C C . THR A 1 101 ? 24.369 5.129 1.593 1.00 64.25 101 THR A C 1
ATOM 702 O O . THR A 1 101 ? 24.468 5.673 2.692 1.00 64.25 101 THR A O 1
ATOM 705 N N . TRP A 1 102 ? 23.449 4.201 1.342 1.00 63.59 102 TRP A N 1
ATOM 706 C CA . TRP A 1 102 ? 22.441 3.724 2.290 1.00 63.59 102 TRP A CA 1
ATOM 707 C C . TRP A 1 102 ? 22.450 2.183 2.315 1.00 63.59 102 TRP A C 1
ATOM 709 O O . TRP A 1 102 ? 23.170 1.552 1.540 1.00 63.59 102 TRP A O 1
ATOM 719 N N . GLN A 1 103 ? 21.682 1.544 3.198 1.00 64.12 103 GLN A N 1
ATOM 720 C CA . GLN A 1 103 ? 21.446 0.091 3.168 1.00 64.12 103 GLN A CA 1
ATOM 721 C C . GLN A 1 103 ? 19.991 -0.191 3.572 1.00 64.12 103 GLN A C 1
ATOM 723 O O . GLN A 1 103 ? 19.434 0.594 4.340 1.00 64.12 103 GLN A O 1
ATOM 728 N N . PRO A 1 104 ? 19.359 -1.286 3.106 1.00 65.88 104 PRO A N 1
ATOM 729 C CA . PRO A 1 104 ? 18.071 -1.726 3.645 1.00 65.88 104 PRO A CA 1
ATOM 730 C C . PRO A 1 104 ? 18.122 -1.834 5.174 1.00 65.88 104 PRO A C 1
ATOM 732 O O . PRO A 1 104 ? 19.080 -2.378 5.729 1.00 65.88 104 PRO A O 1
ATOM 735 N N . GLY A 1 105 ? 17.120 -1.283 5.860 1.00 68.38 105 GLY A N 1
ATOM 736 C CA . GLY A 1 105 ? 17.089 -1.202 7.324 1.00 68.38 105 GLY A CA 1
ATOM 737 C C . GLY A 1 105 ? 17.933 -0.071 7.927 1.00 68.38 105 GLY A C 1
ATOM 738 O O . GLY A 1 105 ? 17.977 0.078 9.151 1.00 68.38 105 GLY A O 1
ATOM 739 N N . MET A 1 106 ? 18.605 0.742 7.103 1.00 72.94 106 MET 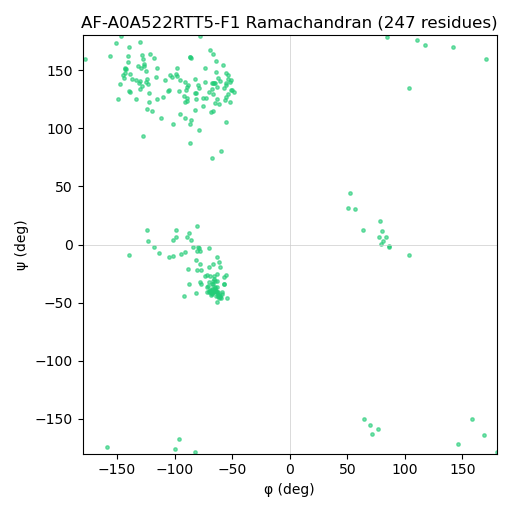A N 1
ATOM 740 C CA . MET A 1 106 ? 19.091 2.057 7.514 1.00 72.94 106 MET A CA 1
ATOM 741 C C . MET A 1 106 ? 18.019 3.092 7.222 1.00 72.94 106 MET A C 1
ATOM 743 O O . MET A 1 106 ? 17.492 3.150 6.113 1.00 72.94 106 MET A O 1
ATOM 747 N N . LEU A 1 107 ? 17.758 3.955 8.206 1.00 66.19 107 LEU A N 1
ATOM 748 C CA . LEU A 1 107 ? 16.809 5.044 8.038 1.00 66.19 107 LEU A CA 1
ATOM 749 C C . LEU A 1 107 ? 17.110 5.841 6.752 1.00 66.19 107 LEU A C 1
ATOM 751 O O . LEU A 1 107 ? 18.265 6.218 6.542 1.00 66.19 107 LEU A O 1
ATOM 755 N N . PRO A 1 108 ? 16.085 6.136 5.938 1.00 75.06 108 PRO A N 1
ATOM 756 C CA . PRO A 1 108 ? 14.669 5.894 6.225 1.00 75.06 108 PRO A CA 1
ATOM 757 C C . PRO A 1 108 ? 14.135 4.527 5.747 1.00 75.06 108 PRO A C 1
ATOM 759 O O . PRO A 1 108 ? 13.015 4.179 6.094 1.00 75.06 108 PRO A O 1
ATOM 762 N N . PHE A 1 109 ? 14.903 3.720 5.015 1.00 85.31 109 PHE A N 1
ATOM 763 C CA . PHE A 1 109 ? 14.390 2.495 4.396 1.00 85.31 109 PHE A CA 1
ATOM 764 C C . PHE A 1 109 ? 14.055 1.387 5.407 1.00 85.31 109 PHE A C 1
ATOM 766 O O . PHE A 1 109 ? 14.921 1.023 6.213 1.00 85.31 109 PHE A O 1
ATOM 773 N N . PRO A 1 110 ? 12.862 0.771 5.317 1.00 90.50 110 PRO A N 1
ATOM 774 C CA . PRO A 1 110 ? 12.560 -0.440 6.063 1.00 90.50 110 PRO A CA 1
ATOM 775 C C . PRO A 1 110 ? 13.474 -1.575 5.590 1.00 90.50 110 PRO A C 1
ATOM 777 O O . PRO A 1 110 ? 13.864 -1.651 4.421 1.00 90.50 110 PRO A O 1
ATOM 780 N N . ALA A 1 111 ? 13.822 -2.486 6.496 1.00 91.94 111 ALA A N 1
ATOM 781 C CA . ALA A 1 111 ? 14.538 -3.706 6.135 1.00 91.94 111 ALA A CA 1
ATOM 782 C C . ALA A 1 111 ? 13.693 -4.585 5.201 1.00 91.94 111 ALA A C 1
ATOM 784 O O . ALA A 1 111 ? 14.233 -5.250 4.323 1.00 91.94 111 ALA A O 1
ATOM 785 N N . SER A 1 112 ? 12.372 -4.540 5.361 1.00 93.56 112 SER A N 1
ATOM 786 C CA . SER A 1 112 ? 11.361 -5.254 4.577 1.00 93.56 112 SER A CA 1
ATOM 787 C C . SER A 1 112 ? 11.169 -4.778 3.145 1.00 93.56 112 SER A C 1
ATOM 789 O O . SER A 1 112 ? 10.402 -5.398 2.401 1.00 93.56 112 SER A O 1
ATOM 791 N N . PHE A 1 113 ? 11.874 -3.720 2.744 1.00 92.94 113 PHE A N 1
ATOM 792 C CA . PHE A 1 113 ? 11.810 -3.171 1.401 1.00 92.94 113 PHE A CA 1
ATOM 793 C C . PHE A 1 113 ? 11.943 -4.264 0.336 1.00 92.94 113 PHE A C 1
ATOM 795 O O . PHE A 1 113 ? 12.827 -5.123 0.374 1.00 92.94 113 PHE A O 1
ATOM 802 N N . SER A 1 114 ? 11.034 -4.238 -0.625 1.00 94.06 114 SER A N 1
ATOM 803 C CA . SER A 1 114 ? 10.903 -5.246 -1.661 1.00 94.06 114 SER A CA 1
ATOM 804 C C . SER A 1 114 ? 10.584 -4.609 -3.005 1.00 94.06 114 SER A C 1
ATOM 806 O O . SER A 1 114 ? 10.084 -3.490 -3.092 1.00 94.06 114 SER A O 1
ATOM 808 N N . GLN A 1 115 ? 10.900 -5.332 -4.076 1.00 93.62 115 GLN A N 1
ATOM 809 C CA . GLN A 1 115 ? 10.703 -4.870 -5.450 1.00 93.62 115 GLN A CA 1
ATOM 810 C C . GLN A 1 115 ? 10.127 -5.970 -6.333 1.00 93.62 115 GLN A C 1
ATOM 812 O O . GLN A 1 115 ? 10.534 -7.132 -6.251 1.00 93.62 115 GLN A O 1
ATOM 817 N N . LEU A 1 116 ? 9.237 -5.593 -7.245 1.00 94.62 116 LEU A N 1
ATOM 818 C CA . LEU A 1 116 ? 8.742 -6.445 -8.318 1.00 94.62 116 LEU A CA 1
ATOM 819 C C . LEU A 1 116 ? 9.020 -5.781 -9.666 1.00 94.62 116 LEU A C 1
ATOM 821 O O . LEU A 1 116 ? 8.552 -4.676 -9.918 1.00 94.62 116 LEU A O 1
ATOM 825 N N . ALA A 1 117 ? 9.739 -6.475 -10.548 1.00 94.19 117 ALA A N 1
ATOM 826 C CA . ALA A 1 117 ? 9.939 -6.012 -11.916 1.00 94.19 117 ALA A CA 1
ATOM 827 C C . ALA A 1 117 ? 8.596 -5.941 -12.658 1.00 94.19 117 ALA A C 1
ATOM 829 O O . ALA A 1 117 ? 7.867 -6.937 -12.737 1.00 94.19 117 ALA A O 1
ATOM 830 N N . ALA A 1 118 ? 8.293 -4.774 -13.218 1.00 95.25 118 ALA A N 1
ATOM 831 C CA . ALA A 1 118 ? 7.075 -4.520 -13.967 1.00 95.25 118 ALA A CA 1
ATOM 832 C C . ALA A 1 118 ? 7.355 -3.565 -15.134 1.00 95.25 118 ALA A C 1
ATOM 834 O O . ALA A 1 118 ? 8.142 -2.628 -15.043 1.00 95.25 118 ALA A O 1
ATOM 835 N N . SER A 1 119 ? 6.689 -3.804 -16.256 1.00 94.88 119 SER A N 1
ATOM 836 C CA . SER A 1 119 ? 6.669 -2.868 -17.381 1.00 94.88 119 SER A CA 1
ATOM 837 C C . SER A 1 119 ? 5.566 -1.823 -17.195 1.00 94.88 119 SER A C 1
ATOM 839 O O . SER A 1 119 ? 4.640 -2.023 -16.413 1.00 94.88 119 SER A O 1
ATOM 841 N N . GLY A 1 120 ? 5.656 -0.693 -17.899 1.00 89.88 120 GLY A N 1
ATOM 842 C CA . GLY A 1 120 ? 4.652 0.375 -17.802 1.00 89.88 120 GLY A CA 1
ATOM 843 C C . GLY A 1 120 ? 4.749 1.253 -16.548 1.00 89.88 120 GLY A C 1
ATOM 844 O O . GLY A 1 120 ? 3.882 2.099 -16.349 1.00 89.88 120 GLY A O 1
ATOM 845 N N . THR A 1 121 ? 5.789 1.088 -15.724 1.00 89.31 121 THR A N 1
ATOM 846 C CA . THR A 1 121 ? 6.095 2.009 -14.618 1.00 89.31 121 THR A CA 1
ATOM 847 C C . THR A 1 121 ? 6.574 3.364 -15.149 1.00 89.31 121 THR A C 1
ATOM 849 O O . THR A 1 121 ? 6.921 3.500 -16.330 1.00 89.31 121 THR A O 1
ATOM 852 N N . SER A 1 122 ? 6.645 4.378 -14.281 1.00 82.62 122 SER A N 1
ATOM 853 C CA . SER A 1 122 ? 7.288 5.636 -14.661 1.00 82.62 122 SER A CA 1
ATOM 854 C C . SER A 1 122 ? 8.794 5.435 -14.881 1.00 82.62 122 SER A C 1
ATOM 856 O O . SER A 1 122 ? 9.382 4.434 -14.458 1.00 82.62 122 SER A O 1
ATOM 858 N N . ALA A 1 123 ? 9.437 6.399 -15.547 1.00 77.50 123 ALA A N 1
ATOM 859 C CA . ALA A 1 123 ? 10.890 6.391 -15.696 1.00 77.50 123 ALA A CA 1
ATOM 860 C C . ALA A 1 123 ? 11.611 6.567 -14.348 1.00 77.50 123 ALA A C 1
ATOM 862 O O . ALA A 1 123 ? 12.732 6.090 -14.211 1.00 77.50 123 ALA A O 1
ATOM 863 N N . GLN A 1 124 ? 10.980 7.231 -13.369 1.00 75.31 124 GLN A N 1
ATOM 864 C CA . GLN A 1 124 ? 11.536 7.358 -12.020 1.00 75.31 124 GLN A CA 1
ATOM 865 C C . GLN A 1 124 ? 11.582 6.009 -11.293 1.00 75.31 124 GLN A C 1
ATOM 867 O O . GLN A 1 124 ? 12.542 5.735 -10.579 1.00 75.31 124 GLN A O 1
ATOM 872 N N . ASP A 1 125 ? 10.603 5.142 -11.549 1.00 80.62 125 ASP A N 1
ATOM 873 C CA . ASP A 1 125 ? 10.481 3.843 -10.880 1.00 80.62 125 ASP A CA 1
ATOM 874 C C . ASP A 1 125 ? 11.423 2.773 -11.458 1.00 80.62 125 ASP A C 1
ATOM 876 O O . ASP A 1 125 ? 11.431 1.637 -10.998 1.00 80.62 125 ASP A O 1
ATOM 880 N N . ASN A 1 126 ? 12.208 3.091 -12.497 1.00 82.62 126 ASN A N 1
ATOM 881 C CA . ASN A 1 126 ? 13.223 2.205 -13.088 1.00 82.62 126 ASN A CA 1
ATOM 882 C C . ASN A 1 126 ? 12.735 0.777 -13.437 1.00 82.62 126 ASN A C 1
ATOM 884 O O . ASN A 1 126 ? 13.515 -0.176 -13.415 1.00 82.62 126 ASN A O 1
ATOM 888 N N . GLY A 1 127 ? 11.458 0.616 -13.799 1.00 89.44 127 GLY A N 1
ATOM 889 C CA . GLY A 1 127 ? 10.890 -0.682 -14.179 1.00 89.44 127 GLY A CA 1
ATOM 890 C C . GLY A 1 127 ? 10.547 -1.595 -13.000 1.00 89.44 127 GLY A C 1
ATOM 891 O O . GLY A 1 127 ? 10.452 -2.813 -13.186 1.00 89.44 127 GLY A O 1
ATOM 892 N N . VAL A 1 128 ? 10.387 -1.050 -11.791 1.00 91.81 128 VAL A N 1
ATOM 893 C CA . VAL A 1 128 ? 9.964 -1.811 -10.609 1.00 91.81 128 VAL A CA 1
ATOM 894 C C . VAL A 1 128 ? 8.790 -1.147 -9.892 1.00 91.81 128 VAL A C 1
ATOM 896 O O . VAL A 1 128 ? 8.627 0.064 -9.932 1.00 91.81 128 VAL A O 1
ATOM 899 N N . ILE A 1 129 ? 7.976 -1.954 -9.215 1.00 93.62 129 ILE A N 1
ATOM 900 C CA . ILE A 1 129 ? 7.054 -1.501 -8.167 1.00 93.62 129 ILE A CA 1
ATOM 901 C C . ILE A 1 129 ? 7.646 -1.914 -6.822 1.00 93.62 129 ILE A C 1
ATOM 903 O O . ILE A 1 129 ? 8.091 -3.057 -6.667 1.00 93.62 129 ILE A O 1
ATOM 907 N N . THR A 1 130 ? 7.679 -0.989 -5.870 1.00 93.06 130 THR A N 1
ATOM 908 C CA . THR A 1 130 ? 8.213 -1.206 -4.521 1.00 93.06 130 THR A CA 1
ATOM 909 C C . THR A 1 130 ? 7.102 -1.485 -3.526 1.00 93.06 130 THR A C 1
ATOM 911 O O . THR A 1 130 ? 6.024 -0.933 -3.669 1.00 93.06 130 THR A O 1
ATOM 914 N N . TYR A 1 131 ? 7.381 -2.322 -2.533 1.00 95.75 131 TYR A N 1
ATOM 915 C CA . TYR A 1 131 ? 6.458 -2.672 -1.451 1.00 95.75 131 TYR A CA 1
ATOM 916 C C . TYR A 1 131 ? 7.245 -3.134 -0.226 1.00 95.75 131 TYR A C 1
ATOM 918 O O . TYR A 1 131 ? 8.417 -3.490 -0.349 1.00 95.75 131 TYR A O 1
ATOM 926 N N . ASP A 1 132 ? 6.630 -3.153 0.951 1.00 95.38 132 ASP A N 1
ATOM 927 C CA . ASP A 1 132 ? 7.266 -3.667 2.173 1.00 95.38 132 ASP A CA 1
ATOM 928 C C . ASP A 1 132 ? 6.329 -4.497 3.066 1.00 95.38 132 ASP A C 1
ATOM 930 O O . ASP A 1 132 ? 6.790 -5.165 3.993 1.00 95.38 132 ASP A O 1
ATOM 934 N N . ASP A 1 133 ? 5.033 -4.505 2.747 1.00 96.62 133 ASP A N 1
ATOM 935 C CA . ASP A 1 133 ? 3.959 -5.165 3.483 1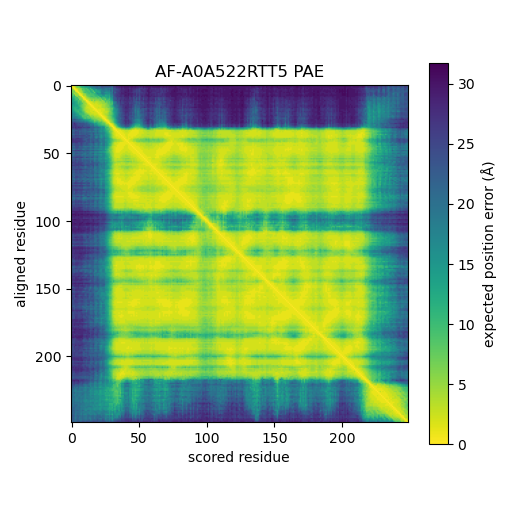.00 96.62 133 ASP A CA 1
ATOM 936 C C . ASP A 1 133 ? 3.853 -4.729 4.961 1.00 96.62 133 ASP A C 1
ATOM 938 O O . ASP A 1 133 ? 3.420 -5.510 5.823 1.00 96.62 133 ASP A O 1
ATOM 942 N N . LEU A 1 134 ? 4.225 -3.481 5.266 1.00 95.88 134 LEU A N 1
ATOM 943 C CA . LEU A 1 134 ? 4.133 -2.899 6.602 1.00 95.88 134 LEU A CA 1
ATOM 944 C C . LEU A 1 134 ? 2.842 -2.093 6.796 1.00 95.88 134 LEU A C 1
ATOM 946 O O . LEU A 1 134 ? 2.346 -1.378 5.926 1.00 95.88 134 LEU A O 1
ATOM 950 N N . PHE A 1 135 ? 2.283 -2.219 7.997 1.00 95.94 135 PHE A N 1
ATOM 951 C CA . PHE A 1 135 ? 1.083 -1.532 8.450 1.00 95.94 135 PHE A CA 1
ATOM 952 C C . PHE A 1 135 ? 1.373 -0.738 9.727 1.00 95.94 135 PHE A C 1
ATOM 954 O O . PHE A 1 135 ? 2.009 -1.235 10.656 1.00 95.94 135 PHE A O 1
ATOM 961 N N . TYR A 1 136 ? 0.847 0.481 9.803 1.00 94.62 136 TYR A N 1
ATOM 962 C CA . TYR A 1 136 ? 1.111 1.440 10.871 1.00 94.62 136 TYR A CA 1
ATOM 963 C C . TYR A 1 136 ? -0.199 1.948 11.473 1.00 94.62 136 TYR A C 1
ATOM 965 O O . TYR A 1 136 ? -0.781 2.924 11.001 1.00 94.62 136 TYR A O 1
ATOM 973 N N . ALA A 1 137 ? -0.660 1.308 12.550 1.00 90.62 137 ALA A N 1
ATOM 974 C CA . ALA A 1 137 ? -1.900 1.698 13.230 1.00 90.62 137 ALA A CA 1
ATOM 975 C C . ALA A 1 137 ? -1.897 3.166 13.700 1.00 90.62 137 ALA A C 1
ATOM 977 O O . ALA A 1 137 ? -2.935 3.825 13.662 1.00 90.62 137 ALA A O 1
ATOM 978 N N . ASP A 1 138 ? -0.726 3.672 14.096 1.00 88.88 138 ASP A N 1
ATOM 979 C CA . ASP A 1 138 ? -0.535 5.025 14.631 1.00 88.88 138 ASP A CA 1
ATOM 980 C C . ASP A 1 138 ? -0.016 6.034 13.585 1.00 88.88 138 ASP A C 1
ATOM 982 O O . ASP A 1 138 ? 0.285 7.181 13.920 1.00 88.88 138 ASP A O 1
ATOM 986 N N . GLY A 1 139 ? 0.067 5.630 12.313 1.00 92.12 139 GLY A N 1
ATOM 987 C CA . GLY A 1 139 ? 0.608 6.441 11.224 1.00 92.12 139 GLY A CA 1
ATOM 988 C C . GLY A 1 139 ? 2.021 6.029 10.810 1.00 92.12 139 GLY A C 1
ATOM 989 O O . GLY A 1 139 ? 2.891 5.818 11.657 1.00 92.12 139 GLY A O 1
ATOM 990 N N . SER A 1 140 ? 2.261 5.928 9.502 1.00 94.44 140 SER A N 1
ATOM 991 C CA . SER A 1 140 ? 3.579 5.586 8.971 1.00 94.44 140 SER A CA 1
ATOM 992 C C . SER A 1 140 ? 4.607 6.688 9.244 1.00 94.44 140 SER A C 1
ATOM 994 O O . SER A 1 140 ? 4.292 7.880 9.144 1.00 94.44 140 SER A O 1
ATOM 996 N N . PRO A 1 141 ? 5.842 6.318 9.620 1.00 93.94 141 PRO A N 1
ATOM 997 C CA . PRO A 1 141 ? 6.938 7.261 9.741 1.00 93.94 141 PRO A CA 1
ATOM 998 C C . PRO A 1 141 ? 7.494 7.613 8.359 1.00 93.94 141 PRO A C 1
ATOM 1000 O O . PRO A 1 141 ? 7.056 7.098 7.335 1.00 93.94 141 PRO A O 1
ATOM 1003 N N . GLN A 1 142 ? 8.497 8.485 8.338 1.00 91.62 142 GLN A N 1
ATOM 1004 C CA . GLN A 1 142 ? 9.248 8.744 7.121 1.00 91.62 142 GLN A CA 1
ATOM 1005 C C . GLN A 1 142 ? 10.078 7.518 6.722 1.00 91.62 142 GLN A C 1
ATOM 1007 O O . GLN A 1 142 ? 11.022 7.180 7.442 1.00 91.62 142 GLN A O 1
ATOM 1012 N N . THR A 1 143 ? 9.754 6.898 5.583 1.00 88.94 143 THR A N 1
ATOM 1013 C CA . THR A 1 143 ? 10.431 5.682 5.090 1.00 88.94 143 THR A CA 1
ATOM 1014 C C . THR A 1 143 ? 11.151 5.846 3.747 1.00 88.94 143 THR A C 1
ATOM 1016 O O . THR A 1 143 ? 11.862 4.951 3.284 1.00 88.94 143 THR A O 1
ATOM 1019 N N . CYS A 1 144 ? 11.048 7.033 3.151 1.00 83.94 144 CYS A N 1
ATOM 1020 C CA . CYS A 1 144 ? 11.681 7.379 1.886 1.00 83.94 144 CYS A CA 1
ATOM 1021 C C . CYS A 1 144 ? 12.545 8.641 2.052 1.00 83.94 144 CYS A C 1
ATOM 1023 O O . CYS A 1 144 ? 12.186 9.548 2.801 1.00 83.94 144 CYS A O 1
ATOM 1025 N N . TRP A 1 145 ? 13.731 8.703 1.441 1.00 80.38 145 TRP A N 1
ATOM 1026 C CA . TRP A 1 145 ? 14.672 9.811 1.697 1.00 80.38 145 TRP A CA 1
ATOM 1027 C C . TRP A 1 145 ? 14.440 11.014 0.784 1.00 80.38 145 TRP A C 1
ATOM 1029 O O . TRP A 1 145 ? 14.641 12.152 1.212 1.00 80.38 145 TRP A O 1
ATOM 1039 N N . ASP A 1 146 ? 14.024 10.775 -0.457 1.00 80.06 146 ASP A N 1
ATOM 1040 C CA . ASP A 1 146 ? 13.761 11.791 -1.478 1.00 80.06 146 ASP A CA 1
ATOM 1041 C C . ASP A 1 146 ? 12.285 12.203 -1.534 1.00 80.06 146 ASP A C 1
ATOM 1043 O O . ASP A 1 146 ? 11.941 13.206 -2.165 1.00 80.06 146 ASP A O 1
ATOM 1047 N N . TYR A 1 147 ? 11.419 11.495 -0.808 1.00 87.31 147 TYR A N 1
ATOM 1048 C CA . TYR A 1 147 ? 10.014 11.832 -0.653 1.00 87.31 147 TYR A CA 1
ATOM 1049 C C . TYR A 1 147 ? 9.711 12.274 0.785 1.00 87.31 147 TYR A C 1
ATOM 1051 O O . TYR A 1 147 ? 9.723 11.439 1.678 1.00 87.31 147 TYR A O 1
ATOM 1059 N N . PRO A 1 148 ? 9.435 13.566 1.057 1.00 90.19 148 PRO A N 1
ATOM 1060 C CA . PRO A 1 148 ? 9.406 14.116 2.418 1.00 90.19 148 PRO A CA 1
ATOM 1061 C C . PRO A 1 148 ? 8.112 13.842 3.205 1.00 90.19 148 PRO A C 1
ATOM 1063 O O . PRO A 1 148 ? 8.017 14.245 4.367 1.00 90.19 148 PRO A O 1
ATOM 1066 N N . PHE A 1 149 ? 7.094 13.246 2.579 1.00 94.44 149 PHE A N 1
ATOM 1067 C CA . PHE A 1 149 ? 5.767 13.084 3.175 1.00 94.44 149 PHE A CA 1
ATOM 1068 C C . PHE A 1 149 ? 5.553 11.663 3.686 1.00 94.44 149 PHE A C 1
ATOM 1070 O O . PHE A 1 149 ? 6.000 10.690 3.090 1.00 94.44 149 PHE A O 1
ATOM 1077 N N . PHE A 1 150 ? 4.839 11.567 4.803 1.00 94.56 150 PHE A N 1
ATOM 1078 C CA . PHE A 1 150 ? 4.577 10.322 5.515 1.00 94.56 150 PHE A CA 1
ATOM 1079 C C . PHE A 1 150 ? 3.243 10.400 6.263 1.00 94.56 150 PHE A C 1
ATOM 1081 O O . PHE A 1 150 ? 2.597 11.456 6.310 1.00 94.56 150 PHE A O 1
ATOM 1088 N N . GLY A 1 151 ? 2.817 9.284 6.845 1.00 93.94 151 GLY A N 1
ATOM 1089 C CA . GLY A 1 151 ? 1.565 9.142 7.579 1.00 93.94 151 GLY A CA 1
ATOM 1090 C C . GLY A 1 151 ? 0.547 8.268 6.849 1.00 93.94 151 GLY A C 1
ATOM 1091 O O . GLY A 1 151 ? 0.751 7.829 5.720 1.00 93.94 151 GLY A O 1
ATOM 1092 N N . GLY A 1 152 ? -0.592 8.030 7.498 1.00 93.38 152 GLY A N 1
ATOM 1093 C CA . GLY A 1 152 ? -1.555 7.022 7.048 1.00 93.38 152 GLY A CA 1
ATOM 1094 C C . GLY A 1 152 ? -1.211 5.625 7.548 1.00 93.38 152 GLY A C 1
ATOM 1095 O O . GLY A 1 152 ? -0.228 5.430 8.252 1.00 93.38 152 GLY A O 1
ATOM 1096 N N . PHE A 1 153 ? -2.048 4.651 7.209 1.00 94.62 153 PHE A N 1
ATOM 1097 C CA . PHE A 1 153 ? -1.907 3.280 7.708 1.00 94.62 153 PHE A CA 1
ATOM 1098 C C . PHE A 1 153 ? -0.823 2.474 6.997 1.00 94.62 153 PHE A C 1
ATOM 1100 O O . PHE A 1 153 ? -0.409 1.433 7.492 1.00 94.62 153 PHE A O 1
ATOM 1107 N N . LEU A 1 154 ? -0.396 2.952 5.836 1.00 96.12 154 LEU A N 1
ATOM 1108 C CA . LEU A 1 154 ? 0.654 2.382 5.007 1.00 96.12 154 LEU A CA 1
ATOM 1109 C C . LEU A 1 154 ? 1.734 3.449 4.841 1.00 96.12 154 LEU A C 1
ATOM 1111 O O . LEU A 1 154 ? 1.487 4.630 5.114 1.00 96.12 154 LEU A O 1
ATOM 1115 N N . ASP A 1 155 ? 2.915 3.059 4.404 1.00 94.62 155 ASP A N 1
ATOM 1116 C CA . ASP A 1 155 ? 3.964 3.988 4.007 1.00 94.62 155 ASP A CA 1
ATOM 1117 C C . ASP A 1 155 ? 4.002 4.133 2.464 1.00 94.62 155 ASP A C 1
ATOM 1119 O O . ASP A 1 155 ? 3.113 3.605 1.781 1.00 94.62 155 ASP A O 1
ATOM 1123 N N . PRO A 1 156 ? 4.956 4.892 1.897 1.00 93.12 156 PRO A N 1
ATOM 1124 C CA . PRO A 1 156 ? 5.134 5.013 0.450 1.00 93.12 156 PRO A CA 1
ATOM 1125 C C . PRO A 1 156 ? 5.460 3.722 -0.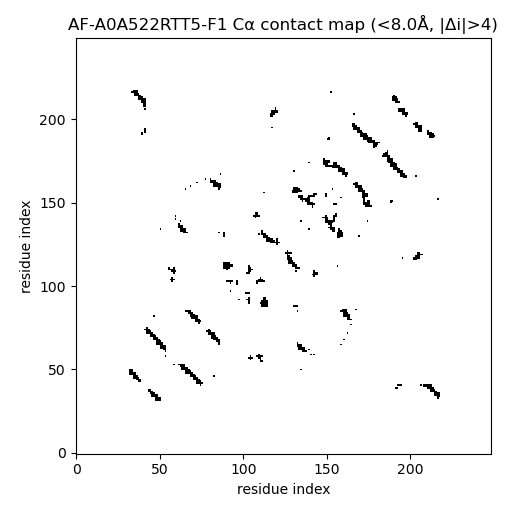311 1.00 93.12 156 PRO A C 1
ATOM 1127 O O . PRO A 1 156 ? 5.338 3.737 -1.533 1.00 93.12 156 PRO A O 1
ATOM 1130 N N . TYR A 1 157 ? 5.855 2.632 0.356 1.00 93.69 157 TYR A N 1
ATOM 1131 C CA . TYR A 1 157 ? 6.051 1.332 -0.293 1.00 93.69 157 TYR A CA 1
ATOM 1132 C C . TYR A 1 157 ? 4.770 0.501 -0.222 1.00 93.69 157 TYR A C 1
ATOM 1134 O O . TYR A 1 157 ? 4.342 -0.053 -1.225 1.00 93.69 157 TYR A O 1
ATOM 1142 N N . GLY A 1 158 ? 4.106 0.467 0.931 1.00 95.88 158 GLY A N 1
ATOM 1143 C CA . GLY A 1 158 ? 2.780 -0.118 1.069 1.00 95.88 158 GLY A CA 1
ATOM 1144 C C . GLY A 1 158 ? 2.736 -1.642 0.937 1.00 95.88 158 GLY A C 1
ATOM 1145 O O . GLY A 1 158 ? 3.690 -2.363 1.232 1.00 95.88 158 GLY A O 1
ATOM 1146 N N . VAL A 1 159 ? 1.563 -2.149 0.551 1.00 97.50 159 VAL A N 1
ATOM 1147 C CA . VAL A 1 159 ? 1.231 -3.581 0.577 1.00 97.50 159 VAL A CA 1
ATOM 1148 C C . VAL A 1 159 ? 0.849 -4.057 -0.815 1.00 97.50 159 VAL A C 1
ATOM 1150 O O . VAL A 1 159 ? -0.070 -3.520 -1.442 1.00 97.50 159 VAL A O 1
ATOM 1153 N N . MET A 1 160 ? 1.467 -5.159 -1.245 1.00 98.19 160 MET A N 1
ATOM 1154 C CA . MET A 1 160 ? 1.196 -5.753 -2.550 1.00 98.19 160 MET A CA 1
ATOM 1155 C C . MET A 1 160 ? 0.279 -6.972 -2.426 1.00 98.19 160 MET A C 1
ATOM 1157 O O . MET A 1 160 ? 0.688 -8.079 -2.075 1.00 98.19 160 MET A O 1
ATOM 1161 N N . PHE A 1 161 ? -0.993 -6.801 -2.768 1.00 98.38 161 PHE A N 1
ATOM 1162 C CA . PHE A 1 161 ? -2.004 -7.851 -2.732 1.00 98.38 161 PHE A CA 1
ATOM 1163 C C . PHE A 1 161 ? -1.920 -8.788 -3.934 1.00 98.38 161 PHE A C 1
ATOM 1165 O O . PHE A 1 161 ? -1.879 -8.360 -5.086 1.00 98.38 161 PHE A O 1
ATOM 1172 N N . SER A 1 162 ? -1.994 -10.091 -3.664 1.00 98.31 162 SER A N 1
ATOM 1173 C CA . SER A 1 162 ? -2.145 -11.129 -4.688 1.00 98.31 162 SER A CA 1
ATOM 1174 C C . SER A 1 162 ? -3.605 -11.271 -5.104 1.00 98.31 162 SER A C 1
ATOM 1176 O O . SER A 1 162 ? -4.483 -11.421 -4.248 1.00 98.31 162 SER A O 1
ATOM 1178 N N . LEU A 1 163 ? -3.863 -11.262 -6.413 1.00 98.38 163 LEU A N 1
ATOM 1179 C CA . LEU A 1 163 ? -5.201 -11.398 -6.980 1.00 98.38 163 LEU A CA 1
ATOM 1180 C C . LEU A 1 163 ? -5.424 -12.803 -7.555 1.00 98.38 163 LEU A C 1
ATOM 1182 O O . LEU A 1 163 ? -4.534 -13.422 -8.134 1.00 98.38 163 LEU A O 1
ATOM 1186 N N . SER A 1 164 ? -6.658 -13.295 -7.448 1.00 98.12 164 SER A N 1
ATOM 1187 C CA . SER A 1 164 ? -7.067 -14.629 -7.932 1.00 98.12 164 SER A CA 1
ATOM 1188 C C . SER A 1 164 ? -6.891 -14.861 -9.440 1.00 98.12 164 SER A C 1
ATOM 1190 O O . SER A 1 164 ? -6.832 -16.009 -9.875 1.00 98.12 164 SER A O 1
ATOM 1192 N N . ASN A 1 165 ? -6.785 -13.797 -10.238 1.00 96.50 165 ASN A N 1
ATOM 1193 C CA . ASN A 1 165 ? -6.495 -13.864 -11.672 1.00 96.50 165 ASN A CA 1
ATOM 1194 C C . ASN A 1 165 ? -4.985 -13.923 -11.985 1.00 96.50 165 ASN A C 1
ATOM 1196 O O . ASN A 1 165 ? -4.612 -13.892 -13.153 1.00 96.50 165 ASN A O 1
ATOM 1200 N N . GLY A 1 166 ? -4.125 -13.986 -10.964 1.00 96.12 166 GLY A N 1
ATOM 1201 C CA . GLY A 1 166 ? -2.668 -14.009 -11.104 1.00 96.12 166 GLY A CA 1
ATOM 1202 C C . GLY A 1 166 ? -2.014 -12.629 -11.200 1.00 96.12 166 GLY A C 1
ATOM 1203 O O . GLY A 1 166 ? -0.793 -12.568 -11.291 1.00 96.12 166 GLY A O 1
ATOM 1204 N N . GLY A 1 167 ? -2.792 -11.542 -11.177 1.00 97.00 167 GLY A N 1
ATOM 1205 C CA . GLY A 1 167 ? -2.272 -10.176 -11.100 1.00 97.00 167 GLY A CA 1
ATOM 1206 C C . GLY A 1 167 ? -1.936 -9.737 -9.672 1.00 97.00 167 GLY A C 1
ATOM 1207 O O . GLY A 1 167 ? -2.137 -10.480 -8.703 1.00 97.00 167 GLY A O 1
ATOM 1208 N N . PHE A 1 168 ? -1.484 -8.490 -9.545 1.00 97.94 168 PHE A N 1
ATOM 1209 C CA . PHE A 1 168 ? -1.264 -7.838 -8.255 1.00 97.94 168 PHE A CA 1
ATOM 1210 C C . PHE A 1 168 ? -1.993 -6.500 -8.166 1.00 97.94 168 PHE A C 1
ATOM 1212 O O . PHE A 1 168 ? -2.276 -5.848 -9.170 1.00 97.94 168 PHE A O 1
ATOM 1219 N N . LEU A 1 169 ? -2.287 -6.102 -6.938 1.00 97.44 169 LEU A N 1
ATOM 1220 C CA . LEU A 1 169 ? -2.761 -4.776 -6.582 1.00 97.44 169 LEU A CA 1
ATOM 1221 C C . LEU A 1 169 ? -1.800 -4.225 -5.538 1.00 97.44 169 LEU A C 1
ATOM 1223 O O . LEU A 1 169 ? -1.712 -4.777 -4.447 1.00 97.44 169 LEU A O 1
ATOM 1227 N N . ASP A 1 170 ? -1.110 -3.152 -5.872 1.00 97.06 170 ASP A N 1
ATOM 1228 C CA . ASP A 1 170 ? -0.277 -2.408 -4.943 1.00 97.06 170 ASP A CA 1
ATOM 1229 C C . ASP A 1 170 ? -1.065 -1.218 -4.385 1.00 97.06 170 ASP A C 1
ATOM 1231 O O . ASP A 1 170 ? -1.743 -0.511 -5.139 1.00 97.06 170 ASP A O 1
ATOM 1235 N N . LEU A 1 171 ? -1.031 -1.040 -3.065 1.00 97.56 171 LEU A N 1
ATOM 1236 C CA . LEU A 1 171 ? -1.707 0.036 -2.343 1.00 97.56 171 LEU A CA 1
ATOM 1237 C C . LEU A 1 171 ? -0.719 0.647 -1.349 1.00 97.56 171 LEU A C 1
ATOM 1239 O O . LEU A 1 171 ? -0.207 -0.058 -0.483 1.00 97.56 171 LEU A O 1
ATOM 1243 N N . TRP A 1 172 ? -0.520 1.961 -1.420 1.00 96.50 172 TRP A N 1
ATOM 1244 C CA . TRP A 1 172 ? 0.451 2.682 -0.589 1.00 96.50 172 TRP A CA 1
ATOM 1245 C C . TRP A 1 172 ? -0.099 4.027 -0.112 1.00 96.50 172 TRP A C 1
ATOM 1247 O O . TRP A 1 172 ? -1.147 4.497 -0.567 1.00 96.50 172 TRP A O 1
ATOM 1257 N N . SER A 1 173 ? 0.613 4.670 0.811 1.00 96.00 173 SER A N 1
ATOM 1258 C CA . SER A 1 173 ? 0.311 6.021 1.283 1.00 96.00 173 SER A CA 1
ATOM 1259 C C . SER A 1 173 ? 1.294 7.036 0.712 1.00 96.00 173 SER A C 1
ATOM 1261 O O . SER A 1 173 ? 2.502 6.880 0.831 1.00 96.00 173 SER A O 1
ATOM 1263 N N . PHE A 1 174 ? 0.786 8.143 0.176 1.00 94.38 174 PHE A N 1
ATOM 1264 C CA . PHE A 1 174 ? 1.595 9.339 -0.087 1.00 94.38 174 PHE A CA 1
ATOM 1265 C C . PHE A 1 174 ? 1.834 10.161 1.191 1.00 94.38 174 PHE A C 1
ATOM 1267 O O . PHE A 1 174 ? 2.490 11.199 1.165 1.00 94.38 174 PHE A O 1
ATOM 1274 N N . GLY A 1 175 ? 1.263 9.745 2.321 1.00 94.88 175 GLY A N 1
ATOM 1275 C CA . GLY A 1 175 ? 1.312 10.508 3.553 1.00 94.88 175 GLY A CA 1
ATOM 1276 C C . GLY A 1 175 ? 0.446 11.763 3.516 1.00 94.88 175 GLY A C 1
ATOM 1277 O O . GLY A 1 175 ? -0.473 11.914 2.703 1.00 94.88 175 GLY A O 1
ATOM 1278 N N . VAL A 1 176 ? 0.715 12.664 4.458 1.00 95.44 176 VAL A N 1
ATOM 1279 C CA . VAL A 1 176 ? 0.056 13.968 4.543 1.00 95.44 176 VAL A CA 1
ATOM 1280 C C . VAL A 1 176 ? 0.803 14.960 3.662 1.00 95.44 176 VAL A C 1
ATOM 1282 O O . VAL A 1 176 ? 1.861 15.467 4.039 1.00 95.44 176 VAL A O 1
ATOM 1285 N N . VAL A 1 177 ? 0.232 15.266 2.499 1.00 94.62 177 VAL A N 1
ATOM 1286 C CA . VAL A 1 177 ? 0.828 16.207 1.543 1.00 94.62 177 VAL A CA 1
ATOM 1287 C C . VAL A 1 177 ? 0.211 17.609 1.673 1.00 94.62 177 VAL A C 1
ATOM 1289 O O . VAL A 1 177 ? -0.950 17.746 2.082 1.00 94.62 177 VAL A O 1
ATOM 1292 N N . PRO A 1 178 ? 0.954 18.680 1.336 1.00 95.12 178 PRO A N 1
ATOM 1293 C CA . PRO A 1 178 ? 0.431 20.037 1.319 1.00 95.12 178 PRO A CA 1
ATOM 1294 C C . PRO A 1 178 ? -0.778 20.179 0.385 1.00 95.12 178 PRO A C 1
ATOM 1296 O O . PRO A 1 178 ? -0.895 19.432 -0.592 1.00 95.12 178 PRO A O 1
ATOM 1299 N N . PRO A 1 179 ? -1.656 21.164 0.636 1.00 94.25 179 PRO A N 1
ATOM 1300 C CA . PRO A 1 179 ? -2.670 21.549 -0.332 1.00 94.25 179 PRO A CA 1
ATOM 1301 C C . PRO A 1 179 ? -2.053 21.820 -1.706 1.00 94.25 179 PRO A C 1
ATOM 1303 O O . PRO A 1 179 ? -0.982 22.415 -1.819 1.00 94.25 179 PRO A O 1
ATOM 1306 N N . ASP A 1 180 ? -2.755 21.369 -2.733 1.00 91.62 180 ASP A N 1
ATOM 1307 C CA . ASP A 1 180 ? -2.435 21.481 -4.147 1.00 91.62 180 ASP A CA 1
ATOM 1308 C C . ASP A 1 180 ? -1.155 20.759 -4.607 1.00 91.62 180 ASP A C 1
ATOM 1310 O O . ASP A 1 180 ? -0.723 20.955 -5.744 1.00 91.62 180 ASP A O 1
ATOM 1314 N N . PHE A 1 181 ? -0.569 19.882 -3.778 1.00 91.88 181 PHE A N 1
ATOM 1315 C CA . PHE A 1 181 ? 0.682 19.180 -4.104 1.00 91.88 181 PHE A CA 1
ATOM 1316 C C . PHE A 1 181 ? 0.587 18.333 -5.385 1.00 91.88 181 PHE A C 1
ATOM 1318 O O . PHE A 1 181 ? 1.497 18.352 -6.209 1.00 91.88 181 PHE A O 1
ATOM 1325 N N . PHE A 1 182 ? -0.537 17.639 -5.590 1.00 88.88 182 PHE A N 1
ATOM 1326 C CA . PHE A 1 182 ? -0.817 16.856 -6.800 1.00 88.88 182 PHE A CA 1
ATOM 1327 C C . PHE A 1 182 ? -1.707 17.607 -7.811 1.00 88.88 182 PHE A C 1
ATOM 1329 O O . PHE A 1 182 ? -2.213 17.012 -8.762 1.00 88.88 182 PHE A O 1
ATOM 1336 N N . GLY A 1 183 ? -1.907 18.916 -7.618 1.00 88.38 183 GLY A N 1
ATOM 1337 C CA . GLY A 1 183 ? -2.776 19.771 -8.429 1.00 88.38 183 GLY A CA 1
ATOM 1338 C C . GLY A 1 183 ? -3.950 20.377 -7.645 1.00 88.38 183 GLY A C 1
ATOM 1339 O O . GLY A 1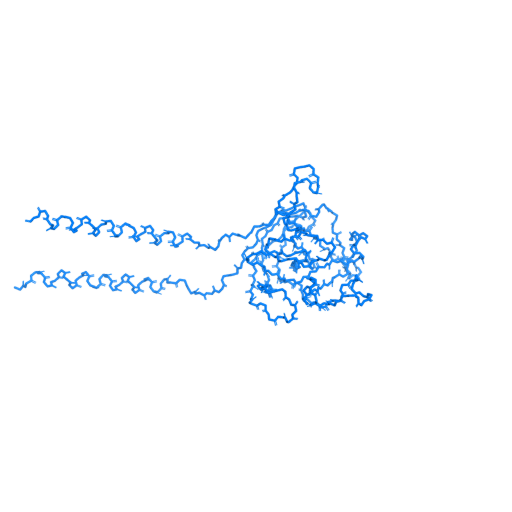 183 ? -4.180 20.001 -6.495 1.00 88.38 183 GLY A O 1
ATOM 1340 N N . PRO A 1 184 ? -4.709 21.311 -8.246 1.00 89.81 184 PRO A N 1
ATOM 1341 C CA . PRO A 1 184 ? -5.723 22.096 -7.541 1.00 89.81 184 PRO A CA 1
ATOM 1342 C C . PRO A 1 184 ? -6.771 21.240 -6.815 1.00 89.81 184 PRO A C 1
ATOM 1344 O O . PRO A 1 184 ? -7.417 20.389 -7.425 1.00 89.81 184 PRO A O 1
ATOM 1347 N N . GLY A 1 185 ? -6.969 21.494 -5.523 1.00 82.38 185 GLY A N 1
ATOM 1348 C CA . GLY A 1 185 ? -7.910 20.783 -4.658 1.00 82.38 185 GLY A CA 1
ATOM 1349 C C . GLY A 1 185 ? -7.410 19.442 -4.109 1.00 82.38 185 GLY A C 1
ATOM 1350 O O . GLY A 1 185 ? -8.173 18.768 -3.422 1.00 82.38 185 GLY A O 1
ATOM 1351 N N . SER A 1 186 ? -6.164 19.046 -4.389 1.00 85.69 186 SER A N 1
ATOM 1352 C CA . SER A 1 186 ? -5.520 17.881 -3.758 1.00 85.69 186 SER A CA 1
ATOM 1353 C C . SER A 1 186 ? -4.841 18.268 -2.439 1.00 85.69 186 SER A C 1
ATOM 1355 O O . SER A 1 186 ? -4.605 19.448 -2.194 1.00 85.69 186 SER A O 1
ATOM 1357 N N . GLY A 1 187 ? -4.542 17.312 -1.559 1.00 87.06 187 GLY A N 1
ATOM 1358 C CA . GLY A 1 187 ? -3.870 17.597 -0.288 1.00 87.06 187 GLY A CA 1
ATOM 1359 C C . GLY A 1 187 ? -4.370 16.759 0.881 1.00 87.06 187 GLY A C 1
ATOM 1360 O O . GLY A 1 187 ? -5.397 16.089 0.798 1.00 87.06 187 GLY A O 1
ATOM 1361 N N . GLY A 1 188 ? -3.656 16.843 2.001 1.00 92.69 188 GLY A N 1
ATOM 1362 C CA . GLY A 1 188 ? -3.946 16.054 3.192 1.00 92.69 188 GLY A CA 1
ATOM 1363 C C . GLY A 1 188 ? -3.480 14.608 3.046 1.00 92.69 188 GLY A C 1
ATOM 1364 O O . GLY A 1 188 ? -2.592 14.306 2.249 1.00 92.69 188 GLY A O 1
ATOM 1365 N N . LEU A 1 189 ? -4.061 13.715 3.849 1.00 93.50 189 LEU A N 1
ATOM 1366 C CA . LEU A 1 189 ? -3.728 12.296 3.791 1.00 93.50 189 LEU A CA 1
ATOM 1367 C C . LEU A 1 189 ? -4.196 11.701 2.458 1.00 93.50 189 LEU A C 1
ATOM 1369 O O . LEU A 1 189 ? -5.398 11.629 2.199 1.00 93.50 189 LEU A O 1
ATOM 1373 N N . THR A 1 190 ? -3.244 11.273 1.635 1.00 93.62 190 THR A N 1
ATOM 1374 C CA . THR A 1 190 ? -3.499 10.776 0.279 1.00 93.62 190 THR A CA 1
ATOM 1375 C C . THR A 1 190 ? -2.926 9.371 0.125 1.00 93.62 190 THR A C 1
ATOM 1377 O O . THR A 1 190 ? -1.852 9.082 0.643 1.00 93.62 190 THR A O 1
ATOM 1380 N N . TYR A 1 191 ? -3.626 8.501 -0.603 1.00 95.56 191 TYR A N 1
ATOM 1381 C CA . TYR A 1 191 ? -3.173 7.143 -0.904 1.00 95.56 191 TYR A CA 1
ATOM 1382 C C . TYR A 1 191 ? -3.001 6.957 -2.404 1.00 95.56 191 TYR A C 1
ATOM 1384 O O . TYR A 1 191 ? -3.563 7.709 -3.212 1.00 95.56 191 TYR A O 1
ATOM 1392 N N . GLY A 1 192 ? -2.229 5.943 -2.768 1.00 94.88 192 GLY A N 1
ATOM 1393 C CA . GLY A 1 192 ? -2.070 5.541 -4.146 1.00 94.88 192 GLY A CA 1
ATOM 1394 C C . GLY A 1 192 ? -2.304 4.064 -4.385 1.00 94.88 192 GLY A C 1
ATOM 1395 O O . GLY A 1 192 ? -2.392 3.271 -3.449 1.00 94.88 192 GLY A O 1
ATOM 1396 N N . MET A 1 193 ? -2.510 3.735 -5.655 1.00 95.75 193 MET A N 1
ATOM 1397 C CA . MET A 1 193 ? -2.814 2.392 -6.116 1.00 95.75 193 MET A CA 1
ATOM 1398 C C . MET A 1 193 ? -2.245 2.138 -7.509 1.00 95.75 193 MET A C 1
ATOM 1400 O O . MET A 1 193 ? -2.411 2.959 -8.415 1.00 95.75 193 MET A O 1
ATOM 1404 N N . ALA A 1 194 ? -1.674 0.952 -7.699 1.00 95.62 194 ALA A N 1
ATOM 1405 C CA . ALA A 1 194 ? -1.238 0.439 -8.988 1.00 95.62 194 ALA A CA 1
ATOM 1406 C C . ALA A 1 194 ? -1.760 -0.986 -9.171 1.00 95.62 194 ALA A C 1
ATOM 1408 O O . ALA A 1 194 ? -1.774 -1.797 -8.249 1.00 95.62 194 ALA A O 1
ATOM 1409 N N . VAL A 1 195 ? -2.213 -1.298 -10.381 1.00 96.81 195 VAL A N 1
ATOM 1410 C CA . VAL A 1 195 ? -2.766 -2.614 -10.710 1.00 96.81 195 VAL A CA 1
ATOM 1411 C C . VAL A 1 195 ? -1.855 -3.257 -11.733 1.00 96.81 195 VAL A C 1
ATOM 1413 O O . VAL A 1 195 ? -1.584 -2.659 -12.771 1.00 96.81 195 VAL A O 1
ATOM 1416 N N . LEU A 1 196 ? -1.384 -4.461 -11.440 1.00 97.19 196 LEU A N 1
ATOM 1417 C CA . LEU A 1 196 ? -0.443 -5.184 -12.275 1.00 97.19 196 LEU A CA 1
ATOM 1418 C C . LEU A 1 196 ? -1.135 -6.386 -12.912 1.00 97.19 196 LEU A C 1
ATOM 1420 O O . LEU A 1 196 ? -1.708 -7.232 -12.219 1.00 97.19 196 LEU A O 1
ATOM 1424 N N . GLU A 1 197 ? -1.045 -6.483 -14.232 1.00 96.62 197 GLU A N 1
ATOM 1425 C CA . GLU A 1 197 ? -1.490 -7.644 -14.997 1.00 96.62 197 GLU A CA 1
ATOM 1426 C C . GLU A 1 197 ? -0.324 -8.578 -15.321 1.00 96.62 197 GLU A C 1
ATOM 1428 O O . GLU A 1 197 ? 0.798 -8.132 -15.565 1.00 96.62 197 GLU A O 1
ATOM 1433 N N . LEU A 1 198 ? -0.597 -9.884 -15.325 1.00 95.50 198 LEU A N 1
ATOM 1434 C CA . LEU A 1 198 ? 0.353 -10.887 -15.793 1.00 95.50 198 LEU A CA 1
ATOM 1435 C C . LEU A 1 198 ? 0.447 -10.813 -17.323 1.00 95.50 198 LEU A C 1
ATOM 1437 O O . LEU A 1 198 ? -0.566 -10.915 -18.016 1.00 95.50 198 LEU A O 1
ATOM 1441 N N . THR A 1 199 ? 1.658 -10.668 -17.852 1.00 94.62 199 THR A N 1
ATOM 1442 C CA . THR A 1 199 ? 1.901 -10.607 -19.297 1.00 94.62 199 THR A CA 1
ATOM 1443 C C . THR A 1 199 ? 2.069 -12.002 -19.898 1.00 94.62 199 THR A C 1
ATOM 1445 O O . THR A 1 199 ? 2.371 -12.974 -19.202 1.00 94.62 199 THR A O 1
ATOM 1448 N N . SER A 1 200 ? 1.915 -12.115 -21.223 1.00 92.31 200 SER A N 1
ATOM 1449 C CA . SER A 1 200 ? 2.102 -13.377 -21.960 1.00 92.31 200 SER A CA 1
ATOM 1450 C C . SER A 1 200 ? 3.487 -13.997 -21.774 1.00 92.31 200 SER A C 1
ATOM 1452 O O . SER A 1 200 ? 3.631 -15.214 -21.851 1.00 92.31 200 SER A O 1
ATOM 1454 N N . ASP A 1 201 ? 4.487 -13.161 -21.504 1.00 91.25 201 ASP A N 1
ATOM 1455 C CA . ASP A 1 2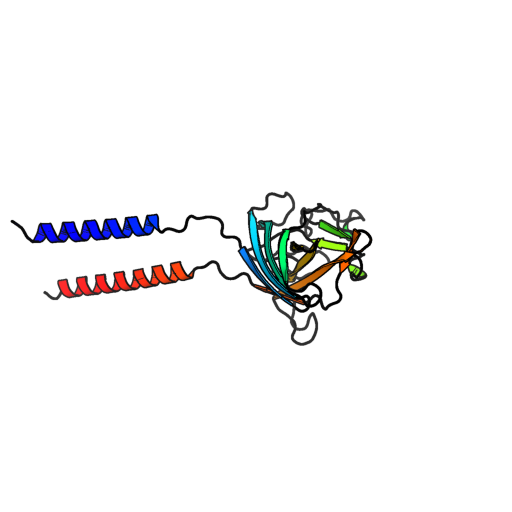01 ? 5.886 -13.565 -21.372 1.00 91.25 201 ASP A CA 1
ATOM 1456 C C . ASP A 1 201 ? 6.235 -13.967 -19.925 1.00 91.25 201 ASP A C 1
ATOM 1458 O O . ASP A 1 201 ? 7.394 -14.227 -19.605 1.00 91.25 201 ASP A O 1
ATOM 1462 N N . GLY A 1 202 ? 5.233 -14.024 -19.038 1.00 90.12 202 GLY A N 1
ATOM 1463 C CA . GLY A 1 202 ? 5.387 -14.390 -17.628 1.00 90.12 202 GLY A CA 1
ATOM 1464 C C . GLY A 1 202 ? 5.893 -13.258 -16.728 1.00 90.12 202 GLY A C 1
ATOM 1465 O O . GLY A 1 202 ? 6.268 -13.522 -15.585 1.00 90.12 202 GLY A O 1
ATOM 1466 N N . GLY A 1 203 ? 5.921 -12.020 -17.231 1.00 95.00 203 GLY A N 1
ATOM 1467 C CA . GLY A 1 203 ? 6.229 -10.811 -16.463 1.00 95.00 203 GLY A CA 1
ATOM 1468 C C . GLY A 1 203 ? 4.970 -10.089 -15.981 1.00 95.00 203 GLY A C 1
ATOM 1469 O O . GLY A 1 203 ? 3.867 -10.623 -16.064 1.00 95.00 203 GLY A O 1
ATOM 1470 N N . TYR A 1 204 ? 5.132 -8.852 -15.509 1.00 97.25 204 TYR A N 1
ATOM 1471 C CA . TYR A 1 204 ? 4.016 -7.999 -15.097 1.00 97.25 204 TYR A CA 1
ATOM 1472 C C . TYR A 1 204 ? 4.029 -6.660 -15.834 1.00 97.25 204 TYR A C 1
ATOM 1474 O O . TYR A 1 204 ? 5.092 -6.143 -16.196 1.00 97.25 204 TYR A O 1
ATOM 1482 N N . ALA A 1 205 ? 2.848 -6.097 -16.060 1.00 96.75 205 ALA A N 1
ATOM 1483 C CA . ALA A 1 205 ? 2.667 -4.758 -16.605 1.00 96.75 205 ALA A CA 1
ATOM 1484 C C . ALA A 1 205 ? 1.725 -3.955 -15.710 1.00 96.75 205 ALA A C 1
ATOM 1486 O O . ALA A 1 205 ? 0.698 -4.468 -15.271 1.00 96.75 205 ALA A O 1
ATOM 1487 N N . VAL A 1 206 ? 2.073 -2.700 -15.439 1.00 95.94 206 VAL A N 1
ATOM 1488 C CA . VAL A 1 206 ? 1.201 -1.764 -14.729 1.00 95.94 206 VAL A CA 1
ATOM 1489 C C . VAL A 1 206 ? 0.109 -1.297 -15.684 1.00 95.94 206 VAL A C 1
ATOM 1491 O O . VAL A 1 206 ? 0.389 -0.801 -16.778 1.00 95.94 206 VAL A O 1
ATOM 1494 N N . LEU A 1 207 ? -1.145 -1.445 -15.268 1.00 94.50 207 LEU A N 1
ATOM 1495 C CA . LEU A 1 207 ? -2.281 -0.925 -16.011 1.00 94.50 207 LEU A CA 1
ATOM 1496 C C . LEU A 1 207 ? -2.252 0.610 -16.026 1.00 94.50 207 LEU A C 1
ATOM 1498 O O . LEU A 1 207 ? -1.988 1.234 -14.996 1.00 94.50 207 LEU A O 1
ATOM 1502 N N . PRO A 1 208 ? -2.574 1.244 -17.166 1.00 89.88 208 PRO A N 1
ATOM 1503 C CA . PRO A 1 208 ? -2.564 2.693 -17.268 1.00 89.88 208 PRO A CA 1
ATOM 1504 C C . PRO A 1 208 ? -3.672 3.313 -16.411 1.00 89.88 208 PRO A C 1
ATOM 1506 O O . PRO A 1 208 ? -4.836 2.918 -16.481 1.00 89.88 208 PRO A O 1
ATOM 1509 N N . GLY A 1 209 ? -3.323 4.348 -15.655 1.00 84.88 209 GLY A N 1
ATOM 1510 C CA . GLY A 1 209 ? -4.273 5.117 -14.862 1.00 84.88 209 GLY A CA 1
ATOM 1511 C C . GLY A 1 209 ? -3.560 6.088 -13.926 1.00 84.88 209 GLY A C 1
ATOM 1512 O O . GLY A 1 209 ? -2.373 5.914 -13.651 1.00 84.88 209 GLY A O 1
ATOM 1513 N N . PRO A 1 210 ? -4.250 7.135 -13.445 1.00 87.50 210 PRO A N 1
ATOM 1514 C CA . PRO A 1 210 ? -3.686 7.972 -12.404 1.00 87.50 210 PRO A CA 1
ATOM 1515 C C . PRO A 1 210 ? -3.593 7.153 -11.106 1.00 87.50 210 PRO A C 1
ATOM 1517 O O . PRO A 1 210 ? -4.536 6.427 -10.779 1.00 87.50 210 PRO A O 1
ATOM 1520 N N . PRO A 1 211 ? -2.503 7.285 -10.340 1.00 90.00 211 PRO A N 1
ATOM 1521 C CA . PRO A 1 211 ? -2.200 6.376 -9.243 1.00 90.00 211 PRO A CA 1
ATOM 1522 C C . PRO A 1 211 ? -2.979 6.709 -7.969 1.00 90.00 211 PRO A C 1
ATOM 1524 O O . PRO A 1 211 ? -2.574 6.290 -6.901 1.00 90.00 211 PRO A O 1
ATOM 1527 N N . PHE A 1 212 ? -4.044 7.512 -8.026 1.00 92.56 212 PHE A N 1
ATOM 1528 C CA . PHE A 1 212 ? -4.689 8.060 -6.833 1.00 92.56 212 PHE A CA 1
ATOM 1529 C C . PHE A 1 212 ? -5.784 7.149 -6.290 1.00 92.56 212 PHE A C 1
ATOM 1531 O O . PHE A 1 212 ? -6.655 6.675 -7.032 1.00 92.56 212 PHE A O 1
ATOM 1538 N N . ALA A 1 213 ? -5.773 6.994 -4.969 1.00 93.25 213 ALA A N 1
ATOM 1539 C CA . ALA A 1 213 ? -6.765 6.258 -4.216 1.00 93.25 213 ALA A CA 1
ATOM 1540 C C . ALA A 1 213 ? -7.113 6.957 -2.897 1.00 93.25 213 ALA A C 1
ATOM 1542 O O . ALA A 1 213 ? -6.399 7.806 -2.366 1.00 93.25 213 ALA A O 1
ATOM 1543 N N . THR A 1 214 ? -8.247 6.551 -2.354 1.00 91.19 214 THR A N 1
ATOM 1544 C CA . THR A 1 214 ? -8.643 6.764 -0.968 1.00 91.19 214 THR A CA 1
ATOM 1545 C C . THR A 1 214 ? -8.566 5.422 -0.264 1.00 91.19 214 THR A C 1
ATOM 1547 O O . THR A 1 214 ? -8.918 4.401 -0.857 1.00 91.19 214 THR A O 1
ATOM 1550 N N . ALA A 1 215 ? -8.109 5.422 0.984 1.00 91.00 215 ALA A N 1
ATOM 1551 C CA . ALA A 1 215 ? -8.116 4.245 1.831 1.00 91.00 215 ALA A CA 1
ATOM 1552 C C . ALA A 1 215 ? -8.649 4.609 3.216 1.00 91.00 215 ALA A C 1
ATOM 1554 O O . ALA A 1 215 ? -8.375 5.688 3.747 1.00 91.00 215 ALA A O 1
ATOM 1555 N N . SER A 1 216 ? -9.423 3.703 3.796 1.00 87.69 216 SER A N 1
ATOM 1556 C CA . SER A 1 216 ? -9.989 3.851 5.129 1.00 87.69 216 SER A CA 1
ATOM 1557 C C . SER A 1 216 ? -9.915 2.527 5.863 1.00 87.69 216 SER A C 1
ATOM 1559 O O . SER A 1 216 ? -10.348 1.505 5.328 1.00 87.69 216 SER A O 1
ATOM 1561 N N . VAL A 1 217 ? -9.433 2.566 7.099 1.00 81.06 217 VAL A N 1
ATOM 1562 C CA . VAL A 1 217 ? -9.588 1.471 8.051 1.00 81.06 217 VAL A CA 1
ATOM 1563 C C . VAL A 1 217 ? -10.812 1.802 8.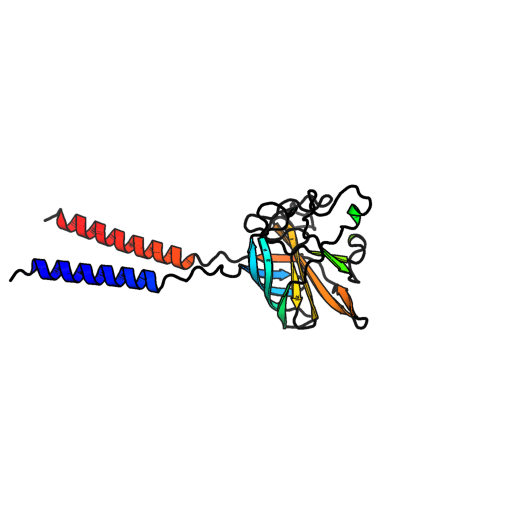900 1.00 81.06 217 VAL A C 1
ATOM 1565 O O . VAL A 1 217 ? -10.774 2.807 9.618 1.00 81.06 217 VAL A O 1
ATOM 1568 N N . PRO A 1 218 ? -11.923 1.049 8.791 1.00 69.25 218 PRO A N 1
ATOM 1569 C CA . PRO A 1 218 ? -13.054 1.226 9.687 1.00 69.25 218 PRO A CA 1
ATOM 1570 C C . PRO A 1 218 ? -12.576 1.083 11.130 1.00 69.25 218 PRO A C 1
ATOM 1572 O O . PRO A 1 218 ? -11.772 0.199 11.436 1.00 69.25 218 PRO A O 1
ATOM 1575 N N . GLU A 1 219 ? -13.054 1.955 12.018 1.00 65.69 219 GLU A N 1
ATOM 1576 C CA . GLU A 1 219 ? -12.739 1.818 13.437 1.00 65.69 219 GLU A CA 1
ATOM 1577 C C . GLU A 1 219 ? -13.116 0.402 13.909 1.00 65.69 219 GLU A C 1
ATOM 1579 O O . GLU A 1 219 ? -14.142 -0.134 13.466 1.00 65.69 219 GLU A O 1
ATOM 1584 N N . PRO A 1 220 ? -12.318 -0.219 14.804 1.00 61.84 220 PRO A N 1
ATOM 1585 C CA . PRO A 1 220 ? -12.708 -1.480 15.418 1.00 61.84 220 PRO A CA 1
ATOM 1586 C C . PRO A 1 220 ? -14.117 -1.315 15.978 1.00 61.84 220 PRO A C 1
ATOM 1588 O O . PRO A 1 220 ? -14.430 -0.247 16.489 1.00 61.84 220 PRO A O 1
ATOM 1591 N N . ASP A 1 221 ? -14.962 -2.337 15.873 1.00 60.09 221 ASP A N 1
ATOM 1592 C CA . ASP A 1 221 ? -16.386 -2.265 16.210 1.00 60.09 221 ASP A CA 1
ATOM 1593 C C . ASP A 1 221 ? -16.597 -1.875 17.696 1.00 60.09 221 ASP A C 1
ATOM 1595 O O . ASP A 1 221 ? -16.769 -2.717 18.571 1.00 60.09 221 ASP A O 1
ATOM 1599 N N . LEU A 1 222 ? -16.509 -0.582 18.028 1.00 66.44 222 LEU A N 1
ATOM 1600 C CA . LEU A 1 222 ? -16.649 -0.017 19.377 1.00 66.44 222 LEU A CA 1
ATOM 1601 C C . LEU A 1 222 ? -18.129 0.199 19.722 1.00 66.44 222 LEU A C 1
ATOM 1603 O O . LEU A 1 222 ? -18.462 0.593 20.843 1.00 66.44 222 LEU A O 1
ATOM 1607 N N . LEU A 1 223 ? -19.039 -0.092 18.786 1.00 71.12 223 LEU A N 1
ATOM 1608 C CA . LEU A 1 223 ? -20.486 0.014 18.969 1.00 71.12 223 LEU A CA 1
ATOM 1609 C C . LEU A 1 223 ? -20.981 -0.836 20.141 1.00 71.12 223 LEU A C 1
ATOM 1611 O O . LEU A 1 223 ? -21.887 -0.411 20.861 1.00 71.12 223 LEU A O 1
ATOM 1615 N N . TRP A 1 224 ? -20.365 -1.992 20.407 1.00 70.75 224 TRP A N 1
ATOM 1616 C CA . TRP A 1 224 ? -20.719 -2.788 21.585 1.00 70.75 224 TRP A CA 1
ATOM 1617 C C . TRP A 1 224 ? -20.250 -2.133 22.890 1.00 70.75 224 TRP A C 1
ATOM 1619 O O . TRP A 1 224 ? -20.977 -2.202 23.880 1.00 70.75 224 TRP A O 1
ATOM 1629 N N . LEU A 1 225 ? -19.092 -1.456 22.909 1.00 77.12 225 LEU A N 1
ATOM 1630 C CA . LEU A 1 225 ? -18.619 -0.700 24.078 1.00 77.12 225 LEU A CA 1
ATOM 1631 C C . LEU A 1 225 ? -19.515 0.505 24.340 1.00 77.12 225 LEU A C 1
ATOM 1633 O O . LEU A 1 225 ? -19.896 0.752 25.485 1.00 77.12 225 LEU A O 1
ATOM 1637 N N . PHE A 1 226 ? -19.921 1.206 23.283 1.00 79.81 226 PHE A N 1
ATOM 1638 C CA . PHE A 1 226 ? -20.919 2.265 23.369 1.00 79.81 226 PHE A CA 1
ATOM 1639 C C . PHE A 1 226 ? -22.261 1.730 23.900 1.00 79.81 226 PHE A C 1
ATOM 1641 O O . PHE A 1 226 ? -22.834 2.294 24.836 1.00 79.81 226 PHE A O 1
ATOM 1648 N N . GLY A 1 227 ? -22.729 0.590 23.383 1.00 80.38 227 GLY A N 1
ATOM 1649 C CA . GLY A 1 227 ? -23.937 -0.087 23.860 1.00 80.38 227 GLY A CA 1
ATOM 1650 C C . GLY A 1 227 ? -23.845 -0.514 25.329 1.00 80.38 227 GLY A C 1
ATOM 1651 O O . GLY A 1 227 ? -24.763 -0.258 26.112 1.00 80.38 227 GLY A O 1
ATOM 1652 N N . ALA A 1 228 ? -22.719 -1.098 25.742 1.00 84.88 228 ALA A N 1
ATOM 1653 C CA . ALA A 1 228 ? -22.456 -1.485 27.126 1.00 84.88 228 ALA A CA 1
ATOM 1654 C C . ALA A 1 228 ? -22.413 -0.265 28.059 1.00 84.88 228 ALA A C 1
ATOM 1656 O O . ALA A 1 228 ? -23.001 -0.297 29.144 1.00 84.88 228 ALA A O 1
ATOM 1657 N N . ALA A 1 229 ? -21.794 0.835 27.621 1.00 84.06 229 ALA A N 1
ATOM 1658 C CA . ALA A 1 229 ? -21.765 2.094 28.359 1.00 84.06 229 ALA A CA 1
ATOM 1659 C C . ALA A 1 229 ? -23.177 2.677 28.539 1.00 84.06 229 ALA A C 1
ATOM 1661 O O . ALA A 1 229 ? -23.551 3.055 29.653 1.00 84.06 229 ALA A O 1
ATOM 1662 N N . MET A 1 230 ? -24.000 2.680 27.484 1.00 90.25 230 MET A N 1
ATOM 1663 C CA . MET A 1 230 ? -25.397 3.120 27.559 1.00 90.25 230 MET A CA 1
ATOM 1664 C C . MET A 1 230 ? -26.219 2.261 28.529 1.00 90.25 230 MET A C 1
ATOM 1666 O O . MET A 1 230 ? -26.935 2.799 29.378 1.00 90.25 230 MET A O 1
ATOM 1670 N N . LEU A 1 231 ? -26.094 0.932 28.466 1.00 88.38 231 LEU A N 1
ATOM 1671 C CA . LEU A 1 231 ? -26.780 0.019 29.390 1.00 88.38 231 LEU A CA 1
ATOM 1672 C C . LEU A 1 231 ? -26.340 0.237 30.846 1.00 88.38 231 LEU A C 1
ATOM 1674 O O . LEU A 1 231 ? -27.185 0.277 31.748 1.00 88.38 231 LEU A O 1
ATOM 1678 N N . GLY A 1 232 ? -25.041 0.448 31.075 1.00 86.69 232 GLY A N 1
ATOM 1679 C CA . GLY A 1 232 ? -24.491 0.814 32.380 1.00 86.69 232 GLY A CA 1
ATOM 1680 C C . GLY A 1 232 ? -25.086 2.117 32.920 1.00 86.69 232 GLY A C 1
ATOM 1681 O O . GLY A 1 232 ? -25.485 2.180 34.087 1.00 86.69 232 GLY A O 1
ATOM 1682 N N . LEU A 1 233 ? -25.243 3.130 32.062 1.00 90.69 233 LEU A N 1
ATOM 1683 C CA . LEU A 1 233 ? -25.844 4.417 32.418 1.00 90.69 233 LEU A CA 1
ATOM 1684 C C . LEU A 1 233 ? -27.310 4.265 32.861 1.00 90.69 233 LEU A C 1
ATOM 1686 O O . LEU A 1 233 ? -27.712 4.821 33.888 1.00 90.69 233 LEU A O 1
ATOM 1690 N N . PHE A 1 234 ? -28.110 3.471 32.141 1.00 87.19 234 PHE A N 1
ATOM 1691 C CA . PHE A 1 234 ? -29.506 3.207 32.514 1.00 87.19 234 PHE A CA 1
ATOM 1692 C C . PHE A 1 234 ? -29.625 2.416 33.824 1.00 87.19 234 PHE A C 1
ATOM 1694 O O . PHE A 1 234 ? -30.473 2.733 34.667 1.00 87.19 234 PHE A O 1
ATOM 1701 N N . ALA A 1 235 ? -28.761 1.419 34.039 1.00 85.81 235 ALA A N 1
ATOM 1702 C CA . ALA A 1 235 ? -28.719 0.660 35.289 1.00 85.81 235 ALA A CA 1
ATOM 1703 C C . ALA A 1 235 ? -28.337 1.550 36.485 1.00 85.81 235 ALA A C 1
ATOM 1705 O O . ALA A 1 235 ? -28.963 1.472 37.550 1.00 85.81 235 ALA A O 1
ATOM 1706 N N . TRP A 1 236 ? -27.361 2.443 36.297 1.00 84.62 236 TRP A N 1
ATOM 1707 C CA . TRP A 1 236 ? -26.944 3.409 37.310 1.00 84.62 236 TRP A CA 1
ATOM 1708 C C . TRP A 1 236 ? -28.063 4.391 37.660 1.00 84.62 236 TRP A C 1
ATOM 1710 O O . TRP A 1 236 ? -28.413 4.524 38.838 1.00 84.62 236 TRP A O 1
ATOM 1720 N N . ARG A 1 237 ? -28.703 4.999 36.653 1.00 85.06 237 ARG A N 1
ATOM 1721 C CA . ARG A 1 237 ? -29.828 5.928 36.846 1.00 85.06 237 ARG A CA 1
ATOM 1722 C C . ARG A 1 237 ? -30.952 5.297 37.669 1.00 85.06 237 ARG A C 1
ATOM 1724 O O . ARG A 1 237 ? -31.404 5.877 38.657 1.00 85.06 237 ARG A O 1
ATOM 1731 N N . ARG A 1 238 ? -31.332 4.058 37.343 1.00 79.38 238 ARG A N 1
ATOM 1732 C CA . ARG A 1 238 ? -32.375 3.317 38.070 1.00 79.38 238 ARG A CA 1
ATOM 1733 C C . ARG A 1 238 ? -31.987 3.003 39.523 1.00 79.38 238 ARG A C 1
ATOM 1735 O O . ARG A 1 238 ? -32.852 2.936 40.396 1.00 79.38 238 ARG A O 1
ATOM 1742 N N . SER A 1 239 ? -30.699 2.804 39.802 1.00 78.25 239 SER A N 1
ATOM 1743 C CA . SER A 1 239 ? -30.181 2.589 41.162 1.00 78.25 239 SER A CA 1
ATOM 1744 C C . SER A 1 239 ? -30.257 3.862 42.017 1.00 78.25 239 SER A C 1
ATOM 1746 O O . SER A 1 239 ? -30.672 3.808 43.179 1.00 78.25 239 SER A O 1
ATOM 1748 N N . VAL A 1 240 ? -29.932 5.020 41.432 1.00 81.94 240 VAL A N 1
ATOM 1749 C CA . VAL A 1 240 ? -30.019 6.332 42.098 1.00 81.94 240 VAL A CA 1
ATOM 1750 C C . VAL A 1 240 ? -31.467 6.682 42.450 1.00 81.94 240 VAL A C 1
ATOM 1752 O O . VAL A 1 240 ? -31.742 7.084 43.582 1.00 81.94 240 VAL A O 1
ATOM 1755 N N . GLU A 1 241 ? -32.407 6.463 41.529 1.00 78.88 241 GLU A N 1
ATOM 1756 C CA . GLU A 1 241 ? -33.839 6.700 41.767 1.00 78.88 241 GLU A CA 1
ATOM 1757 C C . GLU A 1 241 ? -34.386 5.825 42.908 1.00 78.88 241 GLU A C 1
ATOM 1759 O O . GLU A 1 241 ? -35.059 6.328 43.810 1.00 78.88 241 GLU A O 1
ATOM 1764 N N . LYS A 1 242 ? -34.017 4.536 42.953 1.00 72.88 242 LYS A N 1
ATOM 1765 C CA . LYS A 1 242 ? -34.391 3.637 44.062 1.00 72.88 242 LYS A CA 1
ATOM 1766 C C . LYS A 1 242 ? -33.812 4.069 45.411 1.00 72.88 242 LYS A C 1
ATOM 1768 O O . LYS A 1 242 ? -34.473 3.887 46.433 1.00 72.88 242 LYS A O 1
ATOM 1773 N N . LYS A 1 243 ? -32.588 4.612 45.444 1.00 69.25 243 LYS A N 1
ATOM 1774 C CA . LYS A 1 243 ? -31.988 5.146 46.680 1.00 69.25 243 LYS A CA 1
ATOM 1775 C C . LYS A 1 243 ? -32.716 6.401 47.161 1.00 69.25 243 LYS A C 1
ATOM 1777 O O . LYS A 1 243 ? -33.014 6.481 48.346 1.00 69.25 243 LYS A O 1
ATOM 1782 N N . ARG A 1 244 ? -33.066 7.330 46.263 1.00 66.50 244 ARG A N 1
ATOM 1783 C CA . ARG A 1 244 ? -33.856 8.527 46.612 1.00 66.50 244 ARG A CA 1
ATOM 1784 C C . ARG A 1 244 ? -35.235 8.167 47.167 1.00 66.50 244 ARG A C 1
ATOM 1786 O O . ARG A 1 244 ? -35.616 8.684 48.209 1.00 66.50 244 ARG A O 1
ATOM 1793 N N . ALA A 1 245 ? -35.932 7.218 46.542 1.00 65.50 245 ALA A N 1
ATOM 1794 C CA . ALA A 1 245 ? -37.242 6.758 47.008 1.00 65.50 245 ALA A CA 1
ATOM 1795 C C . ALA 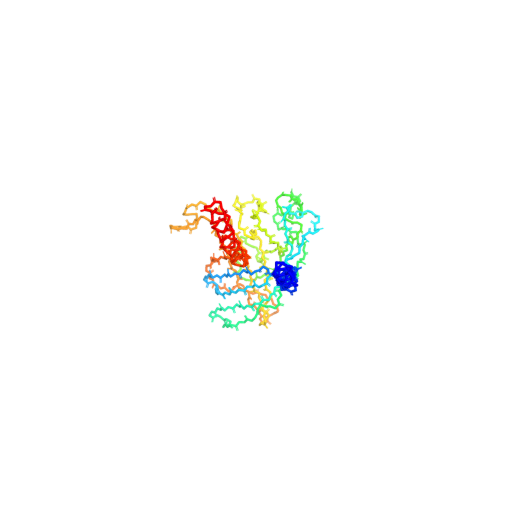A 1 245 ? -37.212 6.090 48.399 1.00 65.50 245 ALA A C 1
ATOM 1797 O O . ALA A 1 245 ? -38.217 6.095 49.095 1.00 65.50 245 ALA A O 1
ATOM 1798 N N . ARG A 1 246 ? -36.071 5.525 48.823 1.00 58.88 246 ARG A N 1
ATOM 1799 C CA . ARG A 1 246 ? -35.898 4.946 50.169 1.00 58.88 246 ARG A CA 1
ATOM 1800 C C . ARG A 1 246 ? -35.601 5.964 51.266 1.00 58.88 246 ARG A C 1
ATOM 1802 O O . ARG A 1 246 ? -35.767 5.619 52.424 1.00 58.88 246 ARG A O 1
ATOM 1809 N N . ILE A 1 247 ? -35.096 7.143 50.913 1.00 59.44 247 ILE A N 1
ATOM 1810 C CA . ILE A 1 247 ? -34.767 8.210 51.872 1.00 59.44 247 ILE A CA 1
ATOM 1811 C C . ILE A 1 247 ? -35.994 9.106 52.121 1.00 59.44 247 ILE A C 1
ATOM 1813 O O . ILE A 1 247 ? -36.068 9.783 53.136 1.00 59.44 247 ILE A O 1
ATOM 1817 N N . ALA A 1 248 ? -36.962 9.097 51.201 1.00 54.53 248 ALA A N 1
ATOM 1818 C CA . ALA A 1 248 ? -38.203 9.865 51.287 1.00 54.53 248 ALA A CA 1
ATOM 1819 C C . ALA A 1 248 ? -39.349 9.150 52.046 1.00 54.53 248 ALA A C 1
ATOM 1821 O O . ALA A 1 248 ? -40.483 9.621 51.993 1.00 54.53 248 ALA A O 1
ATOM 1822 N N . VAL A 1 249 ? -39.068 8.023 52.713 1.00 48.03 249 VAL A N 1
ATOM 1823 C CA . VAL A 1 249 ? -39.994 7.249 53.568 1.00 48.03 249 VAL A CA 1
ATOM 1824 C C . VAL A 1 249 ? -39.393 7.156 54.960 1.00 48.03 249 VAL A C 1
ATOM 1826 O O . VAL A 1 249 ? -40.158 7.316 55.932 1.00 48.03 249 VAL A O 1
#

Mean predicted aligned error: 11.15 Å

Sequence (249 aa):
MNTKKRLLTQTGILAAGAMLAAFLLAPNARANPVEIGFNGAGGTGHALLNVVPDTTAGDPSGAQLVMGASGSFSNSAFGTVSITGVRARNFATPFDVADGTWQPGMLPFPASFSQLAASGTSAQDNGVITYDDLFYADGSPQTCWDYPFFGGFLDPYGVMFSLSNGGFLDLWSFGVVPPDFFGPGSGGLTYGMAVLELTSDGGYAVLPGPPFATASVPEPDLLWLFGAAMLGLFAWRRSVEKKRARIAV

Solvent-accessible surface area (backbone atoms only — not comparable to full-atom values): 13349 Å² total; per-residue (Å²): 133,70,71,74,63,58,55,58,54,53,55,51,53,53,52,52,51,52,50,52,51,54,63,74,64,50,77,77,89,62,86,70,58,49,47,36,39,37,45,36,73,63,28,38,38,37,36,36,27,42,69,40,81,52,81,61,82,39,41,61,89,76,42,22,32,50,79,30,30,36,43,38,39,34,32,91,88,73,42,78,38,42,31,69,20,50,60,81,73,68,56,38,72,56,75,92,28,69,84,63,85,50,51,65,27,37,88,40,31,35,30,42,29,18,70,42,72,26,42,76,49,55,83,88,44,72,38,36,50,58,26,40,32,43,33,15,93,90,40,21,61,69,48,50,85,91,49,94,45,33,19,50,53,21,30,76,40,7,35,39,31,27,32,71,86,66,26,38,39,38,41,26,14,54,4,50,38,58,74,39,70,86,37,91,90,33,51,42,78,39,28,30,36,50,39,31,42,63,41,98,88,76,48,34,31,44,59,89,64,64,48,46,28,46,70,45,64,71,74,74,86,52,63,60,58,54,50,51,50,53,53,50,49,55,54,50,53,56,50,51,54,55,52,53,61,63,72,78,109

Foldseek 3Di:
DDPVVVVVVVVVVVVVVVVVVCVVPPPDPDPFFFKKWKDDFQWTWIKRFPWACDPDQLADPQKIARFWIWIWTADPPPGIWIFGTFDDQDQDFDPVCVVVPAGASGPLAHSQKHWAAAAADDVVCVRIQIARRIFHPPWFDRNDDVQPATTDGFGQRATWTQTPQRKIKGKHWSHFADAQPVHHRDGGTWMFMWIWDQDPVRGIYTDDDDGTMDMDGPDDPCVVVVVVVVVVVVVVVVVVVVVVVVVVD

Nearest PDB structures (foldseek):
  5xu6-assembly3_C  TM=3.549E-01  e=3.543E+00  Cryptococcus neoformans H99
  5xu6-assembly4_D  TM=4.860E-01  e=3.738E+00  Cryptococcus neoformans H99
  5wxl-assembly1_A  TM=2.340E-01  e=5.739E+00  Saccharomyces cerevisiae S288C
  6ubl-assembly1_B  TM=2.282E-01  e=7.503E+00  Micromonospora chersina